Protein AF-A0AAF0YHQ2-F1 (afdb_monomer)

Sequence (280 aa):
MLKELMFYLKDKRQRLKWTQHDLSLESSISQTVISRIENGHDTGSVREFFALLETLDIDREEFIMQLDLISPRKQLDDARKHKDFTKMKEVLEGIPSYIREKNSYLNTYCIYHEALLSYRADDLVRAIHLLQEAKSMLEIYNPIDVILAEIHLMIGIIELQLGREAFQHFKKANHVIKNVLVTRQNFKHIIRVYGNLAAIYCRKGWFHLVKRELDNATALQKQFESTYLKTDIEYSRLLLYMNTKDPLLHDQFTYMKCLLKDYPNEKIKQRLSNIRIRID

pLDDT: mean 79.0, std 15.31, range [24.8, 98.0]

Nearest PDB structures (foldseek):
  6t46-assembly2_G  TM=5.063E-01  e=2.045E-03  Bacillus subtilis subsp. natto
  2awi-assembly1_F  TM=4.751E-01  e=1.576E-03  Enterococcus faecalis
  3nf1-assembly1_A  TM=5.288E-01  e=6.895E-03  Homo sapiens
  8rsu-assembly1_A  TM=4.857E-01  e=4.088E-02  Bacillus phage phi3T
  6r7n-assembly1_D  TM=4.633E-01  e=1.060E+00  Homo sapiens

Organism: NCBI:txid1232430

Foldseek 3Di:
DQLVLLCVLVVLCVVVVHDLVRLCVQLVNDSVVNVCSNRVVDVPDPSSNVSSCVSSVNDPVNSVLVVVQPVLLVQCVVCVVVVVLVSNVVSLVPDDPVSLVVDLLVVLVSLQSVLVNCVVVVVLVSSLVSLVVSLVSCCVVPVQDLVNLVSLLSNLVSCVVVVHDNVVSLVSSVVSLVPHDDDPVCLVSSLVSLLSSLVVCLVVVVLVSNVVSLVVSVVSCVVNVDPPCPLSSLVSLCSSCVRPVPPVSVVSVVVVVVVCVVDVPVVVVVVVVVVVVPDD

Secondary structure (DSSP, 8-state):
-HHHHHHHHHHHHHHTT--HHHHHHHH---HHHHHHHHTTS----HHHHHHHHHHTT--HHHHHHHHHHHHHHHHHHHHHHHT-HHHHHHHHHTS-HHHHHH-HHHHHHHHHHHHHHHHHTT-HHHHHHHHHHHHHHHHHH-TT-HHHHHHHHHHHHHHHHTT---HHHHHHHHHHHHHSPP-TTTHHHHHHHHHHHHHHHHHTT-HHHHHHHHHHHHHHHHHTT-GGGHHHHHHHHHHHHHHH--GGGHHHHHHHHHHHHH---HHHHHHHHTTTTS--

Mean predicted aligned error: 12.84 Å

Structure (mmCIF, N/CA/C/O backbone):
data_AF-A0AAF0YHQ2-F1
#
_entry.id   AF-A0AAF0YHQ2-F1
#
loop_
_atom_site.group_PDB
_atom_site.id
_atom_site.type_symbol
_atom_site.label_atom_id
_atom_site.label_alt_id
_atom_site.label_comp_id
_atom_site.label_asym_id
_atom_site.label_entity_id
_atom_site.label_seq_id
_atom_site.pdbx_PDB_ins_code
_atom_site.Cartn_x
_atom_site.Cartn_y
_atom_site.Cartn_z
_atom_site.occupancy
_atom_site.B_iso_or_equiv
_atom_site.auth_seq_id
_atom_site.auth_comp_id
_atom_site.auth_asym_id
_atom_site.auth_atom_id
_atom_site.pdbx_PDB_model_num
ATOM 1 N N . MET A 1 1 ? -14.365 -7.655 12.384 1.00 52.47 1 MET A N 1
ATOM 2 C CA . MET A 1 1 ? -15.163 -6.552 12.948 1.00 52.47 1 MET A CA 1
ATOM 3 C C . MET A 1 1 ? -14.782 -6.322 14.406 1.00 52.47 1 MET A C 1
ATOM 5 O O . MET A 1 1 ? -13.874 -5.543 14.633 1.00 52.47 1 MET A O 1
ATOM 9 N N . LEU A 1 2 ? -15.305 -7.090 15.368 1.00 59.28 2 LEU A N 1
ATOM 10 C CA . LEU A 1 2 ? -14.996 -6.927 16.801 1.00 59.28 2 LEU A CA 1
ATOM 11 C C . LEU A 1 2 ? -13.499 -6.958 17.159 1.00 59.28 2 LEU A C 1
ATOM 13 O O . LEU A 1 2 ? -13.008 -6.040 17.799 1.00 59.28 2 LEU A O 1
ATOM 17 N N . LYS A 1 3 ? -12.734 -7.942 16.665 1.00 65.75 3 LYS A N 1
ATOM 18 C CA . LYS A 1 3 ? -11.277 -8.002 16.911 1.00 65.75 3 LYS A CA 1
ATOM 19 C C . LYS A 1 3 ? -10.498 -6.810 16.349 1.00 65.75 3 LYS A C 1
ATOM 21 O O . LYS A 1 3 ? -9.483 -6.440 16.915 1.00 65.75 3 LYS A O 1
ATOM 26 N N . GLU A 1 4 ? -10.940 -6.223 15.241 1.00 61.91 4 GLU A N 1
ATOM 27 C CA . GLU A 1 4 ? -10.237 -5.099 14.606 1.00 61.91 4 GLU A CA 1
ATOM 28 C C . GLU A 1 4 ? -10.475 -3.784 15.363 1.00 61.91 4 GLU A C 1
ATOM 30 O O . GLU A 1 4 ? -9.560 -2.974 15.470 1.00 61.91 4 GLU A O 1
ATOM 35 N N . LEU A 1 5 ? -11.633 -3.637 16.012 1.00 66.75 5 LEU A N 1
ATOM 36 C CA . LEU A 1 5 ? -11.928 -2.519 16.922 1.00 66.75 5 LEU A CA 1
ATOM 37 C C . LEU A 1 5 ? -11.096 -2.571 18.197 1.00 66.75 5 LEU A C 1
ATOM 39 O O . LEU A 1 5 ? -10.605 -1.553 18.674 1.00 66.75 5 LEU A O 1
ATOM 43 N N . MET A 1 6 ? -10.876 -3.777 18.711 1.00 78.69 6 MET A N 1
ATOM 44 C CA . MET A 1 6 ? -9.991 -3.995 19.851 1.00 78.69 6 MET A CA 1
ATOM 45 C C . MET A 1 6 ? -8.543 -3.599 19.545 1.00 78.69 6 MET A C 1
ATOM 47 O O . MET A 1 6 ? -7.843 -3.058 20.401 1.00 78.69 6 MET A O 1
ATOM 51 N N . PHE A 1 7 ? -8.106 -3.795 18.297 1.00 73.75 7 PHE A N 1
ATOM 52 C CA . PHE A 1 7 ? -6.813 -3.295 17.839 1.00 73.75 7 PHE A CA 1
ATOM 53 C C . PHE A 1 7 ? -6.785 -1.773 17.681 1.00 73.75 7 PHE A C 1
ATOM 55 O O . PHE A 1 7 ? -5.733 -1.190 17.922 1.00 73.75 7 PHE A O 1
ATOM 62 N N . TYR A 1 8 ? -7.900 -1.130 17.321 1.00 76.50 8 TYR A N 1
ATOM 63 C CA . TYR A 1 8 ? -7.979 0.332 17.242 1.00 76.50 8 TYR A CA 1
ATOM 64 C C . TYR A 1 8 ? -7.766 0.994 18.609 1.00 76.50 8 TYR A C 1
ATOM 66 O O . TYR A 1 8 ? -6.937 1.894 18.729 1.00 76.50 8 TYR A O 1
ATOM 74 N N . LEU A 1 9 ? -8.428 0.480 19.653 1.00 84.62 9 LEU A N 1
ATOM 75 C CA . LEU A 1 9 ? -8.210 0.908 21.043 1.00 84.62 9 LEU A CA 1
ATOM 76 C C . LEU A 1 9 ? -6.730 0.794 21.437 1.00 84.62 9 LEU A C 1
ATOM 78 O O . LEU A 1 9 ? -6.130 1.743 21.944 1.00 84.62 9 LEU A O 1
ATOM 82 N N . LYS A 1 10 ? -6.124 -0.358 21.124 1.00 88.62 10 LYS A N 1
ATOM 83 C CA . LYS A 1 10 ? -4.707 -0.621 21.384 1.00 88.62 10 LYS A CA 1
ATOM 84 C C . LYS A 1 10 ? -3.789 0.350 20.641 1.00 88.62 10 LYS A C 1
ATOM 86 O O . LYS A 1 10 ? -2.837 0.853 21.234 1.00 88.62 10 LYS A O 1
ATOM 91 N N . ASP A 1 11 ? -4.059 0.608 19.363 1.00 80.75 11 ASP A N 1
ATOM 92 C CA . ASP A 1 11 ? -3.268 1.514 18.525 1.00 80.75 11 ASP A CA 1
ATOM 93 C C . ASP A 1 11 ? -3.362 2.960 19.030 1.00 80.75 11 ASP A C 1
ATOM 95 O O . ASP A 1 11 ? -2.330 3.603 19.226 1.00 80.75 11 ASP A O 1
ATOM 99 N N . LYS A 1 12 ? -4.568 3.455 19.346 1.00 84.38 12 LYS A N 1
ATOM 100 C CA . LYS A 1 12 ? -4.764 4.797 19.923 1.00 84.38 12 LYS A CA 1
ATOM 101 C C . LYS A 1 12 ? -4.011 4.943 21.249 1.00 84.38 12 LYS A C 1
ATOM 103 O O . LYS A 1 12 ? -3.227 5.883 21.391 1.00 84.38 12 LYS A O 1
ATOM 108 N N . ARG A 1 13 ? -4.136 3.978 22.171 1.00 92.69 13 ARG A N 1
ATOM 109 C CA . ARG A 1 13 ? -3.364 3.969 23.429 1.00 92.69 13 ARG A CA 1
ATOM 110 C C . ARG A 1 13 ? -1.856 4.025 23.168 1.00 92.69 13 ARG A C 1
ATOM 112 O O . ARG A 1 13 ? -1.136 4.787 23.812 1.00 92.69 13 ARG A O 1
ATOM 119 N N . GLN A 1 14 ? -1.363 3.225 22.223 1.00 89.00 14 GLN A N 1
ATOM 120 C CA . GLN A 1 14 ? 0.061 3.191 21.878 1.00 89.00 14 GLN A CA 1
ATOM 121 C C . GLN A 1 14 ? 0.549 4.507 21.257 1.00 89.00 14 GLN A C 1
ATOM 123 O O . GLN A 1 14 ? 1.664 4.931 21.563 1.00 89.00 14 GLN A O 1
ATOM 128 N N . ARG A 1 15 ? -0.272 5.193 20.450 1.00 81.31 15 ARG A N 1
ATOM 129 C CA . ARG A 1 15 ? 0.040 6.530 19.907 1.00 81.31 15 ARG A CA 1
ATOM 130 C C . ARG A 1 15 ? 0.130 7.595 20.997 1.00 81.31 15 ARG A C 1
ATOM 132 O O . ARG A 1 15 ? 1.011 8.448 20.929 1.00 81.31 15 ARG A O 1
ATOM 139 N N . LEU A 1 16 ? -0.715 7.495 22.023 1.00 84.81 16 LEU A N 1
ATOM 140 C CA . LEU A 1 16 ? -0.636 8.320 23.235 1.00 84.81 16 LEU A CA 1
ATOM 141 C C . LEU A 1 16 ? 0.558 7.949 24.136 1.00 84.81 16 LEU A C 1
ATOM 143 O O . LEU A 1 16 ? 0.818 8.629 25.122 1.00 84.81 16 LEU A O 1
ATOM 147 N N . LYS A 1 17 ? 1.317 6.897 23.786 1.00 89.31 17 LYS A N 1
ATOM 148 C CA . LYS A 1 17 ? 2.444 6.341 24.556 1.00 89.31 17 LYS A CA 1
ATOM 149 C C . LYS A 1 17 ? 2.054 5.851 25.951 1.00 89.31 17 LYS A C 1
ATOM 151 O O . LYS A 1 17 ? 2.903 5.761 26.832 1.00 89.31 17 LYS A O 1
ATOM 156 N N . TRP A 1 18 ? 0.789 5.499 26.142 1.00 92.88 18 TRP A N 1
ATOM 157 C CA . TRP A 1 18 ? 0.289 4.977 27.407 1.00 92.88 18 TRP A CA 1
ATOM 158 C C . TRP A 1 18 ? 0.504 3.473 27.497 1.00 92.88 18 TRP A C 1
ATOM 160 O O . TRP A 1 18 ? 0.340 2.736 26.518 1.00 92.88 18 TRP A O 1
ATOM 170 N N . THR A 1 19 ? 0.834 2.982 28.683 1.00 93.81 19 THR A N 1
ATOM 171 C CA . THR A 1 19 ? 0.781 1.558 29.011 1.00 93.81 19 THR A CA 1
ATOM 172 C C . THR A 1 19 ? -0.653 1.137 29.350 1.00 93.81 19 THR A C 1
ATOM 174 O O . THR A 1 19 ? -1.539 1.965 29.553 1.00 93.81 19 THR A O 1
ATOM 177 N N . GLN A 1 20 ? -0.912 -0.173 29.427 1.00 94.88 20 GLN A N 1
ATOM 178 C CA . GLN A 1 20 ? -2.201 -0.661 29.941 1.00 94.88 20 GLN A CA 1
ATOM 179 C C . GLN A 1 20 ? -2.411 -0.254 31.409 1.00 94.88 20 GLN A C 1
ATOM 181 O O . GLN A 1 20 ? -3.551 -0.143 31.841 1.00 94.88 20 GLN A O 1
ATOM 186 N N . HIS A 1 21 ? -1.325 -0.022 32.163 1.00 94.69 21 HIS A N 1
ATOM 187 C CA . HIS A 1 21 ? -1.384 0.520 33.522 1.00 94.69 21 HIS A CA 1
ATOM 188 C C . HIS A 1 21 ? -1.960 1.926 33.531 1.00 94.69 21 HIS A C 1
ATOM 190 O O . HIS A 1 21 ? -2.920 2.185 34.245 1.00 94.69 21 HIS A O 1
ATOM 196 N N . ASP A 1 22 ? -1.418 2.792 32.684 1.00 94.56 22 ASP A N 1
ATOM 197 C CA . ASP A 1 22 ? -1.830 4.192 32.623 1.00 94.56 22 ASP A CA 1
ATOM 198 C C . ASP A 1 22 ? -3.305 4.279 32.227 1.00 94.56 22 ASP A C 1
ATOM 200 O O . ASP A 1 22 ? -4.103 4.890 32.929 1.00 94.56 22 ASP A O 1
ATOM 204 N N . LEU A 1 23 ? -3.714 3.519 31.203 1.00 94.75 23 LEU A N 1
ATOM 205 C CA . LEU A 1 23 ? -5.123 3.447 30.815 1.00 94.75 23 LEU A CA 1
ATOM 206 C C . LEU A 1 23 ? -6.018 2.874 31.928 1.00 94.75 23 LEU A C 1
ATOM 208 O O . LEU A 1 23 ? -7.163 3.297 32.063 1.00 94.75 23 LEU A O 1
ATOM 212 N N . SER A 1 24 ? -5.521 1.929 32.736 1.00 95.31 24 SER A N 1
ATOM 213 C CA . SER A 1 24 ? -6.294 1.369 33.854 1.00 95.31 24 SER A CA 1
ATOM 214 C C . SER A 1 24 ? -6.544 2.373 34.974 1.00 95.31 24 SER A C 1
ATOM 216 O O . SER A 1 24 ? -7.629 2.373 35.554 1.00 95.31 24 SER A O 1
ATOM 218 N N . LEU A 1 25 ? -5.565 3.240 35.247 1.00 92.88 25 LEU A N 1
ATOM 219 C CA . LEU A 1 25 ? -5.688 4.296 36.247 1.00 92.88 25 LEU A CA 1
ATOM 220 C C . LEU A 1 25 ? -6.702 5.350 35.797 1.00 92.88 25 LEU A C 1
ATOM 222 O O . LEU A 1 25 ? -7.572 5.726 36.575 1.00 92.88 25 LEU A O 1
ATOM 226 N N . GLU A 1 26 ? -6.634 5.757 34.529 1.00 92.31 26 GLU A N 1
ATOM 227 C CA . GLU A 1 26 ? -7.484 6.820 33.980 1.00 92.31 26 GLU A CA 1
ATOM 228 C C . GLU A 1 26 ? -8.930 6.366 33.709 1.00 92.31 26 GLU A C 1
ATOM 230 O O . GLU A 1 26 ? -9.874 7.130 33.892 1.00 92.31 26 GLU A O 1
ATOM 235 N N . SER A 1 27 ? -9.141 5.108 33.302 1.00 91.00 27 SER A N 1
ATOM 236 C CA . SER A 1 27 ? -10.484 4.583 32.980 1.00 91.00 27 SER A CA 1
ATOM 237 C C . SER A 1 27 ? -11.184 3.890 34.149 1.00 91.00 27 SER A C 1
ATOM 239 O O . SER A 1 27 ? -12.361 3.543 34.047 1.00 91.00 27 SER A O 1
ATOM 241 N N . SER A 1 28 ? -10.475 3.648 35.259 1.00 89.56 28 SER A N 1
ATOM 242 C CA . SER A 1 28 ? -10.936 2.793 36.365 1.00 89.56 28 SER A CA 1
ATOM 243 C C . SER A 1 28 ? -11.288 1.353 35.945 1.00 89.56 28 SER A C 1
ATOM 245 O O . SER A 1 28 ? -12.055 0.666 36.624 1.00 89.56 28 SER A O 1
ATOM 247 N N . ILE A 1 29 ? -10.723 0.867 34.835 1.00 92.81 29 ILE A N 1
ATOM 248 C CA . ILE A 1 29 ? -10.900 -0.503 34.335 1.00 92.81 29 ILE A CA 1
ATOM 249 C C . ILE A 1 29 ? -9.627 -1.288 34.602 1.00 92.81 29 ILE A C 1
ATOM 251 O O . ILE A 1 29 ? -8.532 -0.837 34.288 1.00 92.81 29 ILE A O 1
ATOM 255 N N . SER A 1 30 ? -9.748 -2.502 35.141 1.00 93.31 30 SER A N 1
ATOM 256 C CA . SER A 1 30 ? -8.562 -3.304 35.462 1.00 93.31 30 SER A CA 1
ATOM 257 C C . SER A 1 30 ? -7.682 -3.566 34.230 1.00 93.31 30 SER A C 1
ATOM 259 O O . SER A 1 30 ? -8.178 -3.876 33.141 1.00 93.31 30 SER A O 1
ATOM 261 N N . GLN A 1 31 ? -6.359 -3.547 34.419 1.00 94.19 31 GLN A N 1
ATOM 262 C CA . GLN A 1 31 ? -5.393 -3.915 33.375 1.00 94.19 31 GLN A CA 1
ATOM 263 C C . GLN A 1 31 ? -5.717 -5.254 32.703 1.00 94.19 31 GLN A C 1
ATOM 265 O O . GLN A 1 31 ? -5.547 -5.411 31.496 1.00 94.19 31 GLN A O 1
ATOM 270 N N . THR A 1 32 ? -6.177 -6.240 33.475 1.00 92.56 32 THR A N 1
ATOM 271 C CA . THR A 1 32 ? -6.502 -7.573 32.960 1.00 92.56 32 THR A CA 1
ATOM 272 C C . THR A 1 32 ? -7.702 -7.543 32.017 1.00 92.56 32 THR A C 1
ATOM 274 O O . THR A 1 32 ? -7.744 -8.320 31.062 1.00 92.56 32 THR A O 1
ATOM 277 N N . VAL A 1 33 ? -8.684 -6.675 32.274 1.00 91.38 33 VAL A N 1
ATOM 278 C CA . VAL A 1 33 ? -9.827 -6.462 31.375 1.00 91.38 33 VAL A CA 1
ATOM 279 C C . VAL A 1 33 ? -9.369 -5.722 30.123 1.00 91.38 33 VAL A C 1
ATOM 281 O O . VAL A 1 33 ? -9.600 -6.226 29.028 1.00 91.38 33 VAL A O 1
ATOM 284 N N . ILE A 1 34 ? -8.609 -4.631 30.263 1.00 93.19 34 ILE A N 1
ATOM 285 C CA . ILE A 1 34 ? -8.023 -3.897 29.125 1.00 93.19 34 ILE A CA 1
ATOM 286 C C . ILE A 1 34 ? -7.214 -4.837 28.226 1.00 93.19 34 ILE A C 1
ATOM 288 O O . ILE A 1 34 ? -7.376 -4.835 27.010 1.00 93.19 34 ILE A O 1
ATOM 292 N N . SER A 1 35 ? -6.377 -5.695 28.809 1.00 91.81 35 SER A N 1
ATOM 293 C CA . SER A 1 35 ? -5.579 -6.660 28.054 1.00 91.81 35 SER A CA 1
ATOM 294 C C . SER A 1 35 ? -6.441 -7.681 27.306 1.00 91.81 35 SER A C 1
ATOM 296 O O . SER A 1 35 ? -6.156 -8.000 26.150 1.00 91.81 35 SER A O 1
ATOM 298 N N . ARG A 1 36 ? -7.517 -8.186 27.921 1.00 88.75 36 ARG A N 1
ATOM 299 C CA . ARG A 1 36 ? -8.454 -9.105 27.253 1.00 88.75 36 ARG A CA 1
ATOM 300 C C . ARG A 1 36 ? -9.194 -8.428 26.100 1.00 88.75 36 ARG A C 1
ATOM 302 O O . ARG A 1 36 ? -9.289 -9.035 25.031 1.00 88.75 36 ARG A O 1
ATOM 309 N N . ILE A 1 37 ? -9.629 -7.187 26.314 1.00 88.31 37 ILE A N 1
ATOM 310 C CA . ILE A 1 37 ? -10.259 -6.312 25.322 1.00 88.31 37 ILE A CA 1
ATOM 311 C C . ILE A 1 37 ? -9.305 -6.111 24.147 1.00 88.31 37 ILE A C 1
ATOM 313 O O . ILE A 1 37 ? -9.562 -6.634 23.071 1.00 88.31 37 ILE A O 1
ATOM 317 N N . GLU A 1 38 ? -8.135 -5.506 24.354 1.00 87.50 38 GLU A N 1
ATOM 318 C CA . GLU A 1 38 ? -7.171 -5.177 23.289 1.00 87.50 38 GLU A CA 1
ATOM 319 C C . GLU A 1 38 ? -6.660 -6.376 22.477 1.00 87.50 38 GLU A C 1
ATOM 321 O O . GLU A 1 38 ? -6.240 -6.224 21.328 1.00 87.50 38 GLU A O 1
ATOM 326 N N . ASN A 1 39 ? -6.647 -7.569 23.071 1.00 83.06 39 ASN A N 1
ATOM 327 C CA . ASN A 1 39 ? -6.228 -8.795 22.390 1.00 83.06 39 ASN A CA 1
ATOM 328 C C . ASN A 1 39 ? -7.409 -9.566 21.765 1.00 83.06 39 ASN A C 1
ATOM 330 O O . ASN A 1 39 ? -7.204 -10.605 21.133 1.00 83.06 39 ASN A O 1
ATOM 334 N N . GLY A 1 40 ? -8.636 -9.051 21.888 1.00 76.56 40 GLY A N 1
ATOM 335 C CA . GLY A 1 40 ? -9.834 -9.613 21.271 1.00 76.56 40 GLY A CA 1
ATOM 336 C C . GLY A 1 40 ? -10.263 -10.954 21.866 1.00 76.56 40 GLY A C 1
ATOM 337 O O . GLY A 1 40 ? -10.796 -11.795 21.133 1.00 76.56 40 GLY A O 1
ATOM 338 N N . HIS A 1 41 ? -9.983 -11.164 23.155 1.00 80.56 41 HIS A N 1
ATOM 339 C CA . HIS A 1 41 ? -10.446 -12.324 23.921 1.00 80.56 41 HIS A CA 1
ATOM 340 C C . HIS A 1 41 ? -11.863 -12.126 24.474 1.00 80.56 41 HIS A C 1
ATOM 342 O O . HIS A 1 41 ? -12.590 -13.102 24.618 1.00 80.56 41 HIS A O 1
ATOM 348 N N . ASP A 1 42 ? -12.241 -10.881 24.761 1.00 76.81 42 ASP A N 1
ATOM 349 C CA . ASP A 1 42 ? -13.542 -10.461 25.291 1.00 76.81 42 ASP A CA 1
ATOM 350 C C . ASP A 1 42 ? -13.783 -9.001 24.866 1.00 76.81 42 ASP A C 1
ATOM 352 O O . ASP A 1 42 ? -12.831 -8.291 24.551 1.00 76.81 42 ASP A O 1
ATOM 356 N N . THR A 1 43 ? -15.031 -8.548 24.821 1.00 67.38 43 THR A N 1
ATOM 357 C CA . THR A 1 43 ? -15.393 -7.140 24.614 1.00 67.38 43 THR A CA 1
ATOM 358 C C . THR A 1 43 ? -15.442 -6.340 25.903 1.00 67.38 43 THR A C 1
ATOM 360 O O . THR A 1 43 ? -15.488 -5.112 25.846 1.00 67.38 43 THR A O 1
ATOM 363 N N . GLY A 1 44 ? -15.455 -7.028 27.048 1.00 77.50 44 GLY A N 1
ATOM 364 C CA . GLY A 1 44 ? -15.904 -6.435 28.297 1.00 77.50 44 GLY A CA 1
ATOM 365 C C . GLY A 1 44 ? -17.389 -6.081 28.225 1.00 77.50 44 GLY A C 1
ATOM 366 O O . GLY A 1 44 ? -18.089 -6.367 27.244 1.00 77.50 44 GLY A O 1
ATOM 367 N N . SER A 1 45 ? -17.882 -5.446 29.279 1.00 83.50 45 SER A N 1
ATOM 368 C CA . SER A 1 45 ? -19.210 -4.847 29.278 1.00 83.50 45 SER A CA 1
ATOM 369 C C . SER A 1 45 ? -19.255 -3.607 28.382 1.00 83.50 45 SER A C 1
ATOM 371 O O . SER A 1 45 ? -18.265 -2.902 28.194 1.00 83.50 45 SER A O 1
ATOM 373 N N . VAL A 1 46 ? -20.450 -3.282 27.882 1.00 77.44 46 VAL A N 1
ATOM 374 C CA . VAL A 1 46 ? -20.700 -2.064 27.091 1.00 77.44 46 VAL A CA 1
ATOM 375 C C . VAL A 1 46 ? -20.221 -0.807 27.829 1.00 77.44 46 VAL A C 1
ATOM 377 O O . VAL A 1 46 ? -19.663 0.099 27.219 1.00 77.44 46 VAL A O 1
ATOM 380 N N . ARG A 1 47 ? -20.388 -0.771 29.156 1.00 83.44 47 ARG A N 1
ATOM 381 C CA . ARG A 1 47 ? -19.949 0.343 30.001 1.00 83.44 47 ARG A CA 1
ATOM 382 C C . ARG A 1 47 ? -18.426 0.471 30.043 1.00 83.44 47 ARG A C 1
ATOM 384 O O . ARG A 1 47 ? -17.924 1.576 29.880 1.00 83.44 47 ARG A O 1
ATOM 391 N N . GLU A 1 48 ? -17.708 -0.631 30.252 1.00 87.19 48 GLU A N 1
ATOM 392 C CA . GLU A 1 48 ? -16.237 -0.632 30.232 1.00 87.19 48 GLU A CA 1
ATOM 393 C C . GLU A 1 48 ? -15.723 -0.206 28.860 1.00 87.19 48 GLU A C 1
ATOM 395 O O . GLU A 1 48 ? -14.809 0.603 28.749 1.00 87.19 48 GLU A O 1
ATOM 400 N N . PHE A 1 49 ? -16.366 -0.691 27.805 1.00 83.06 49 PHE A N 1
ATOM 401 C CA . PHE A 1 49 ? -15.992 -0.349 26.448 1.00 83.06 49 PHE A CA 1
ATOM 402 C C . PHE A 1 49 ? -16.141 1.156 26.152 1.00 83.06 49 PHE A C 1
ATOM 404 O O . PHE A 1 49 ? -15.206 1.770 25.641 1.00 83.06 49 PHE A O 1
ATOM 411 N N . PHE A 1 50 ? -17.267 1.780 26.523 1.00 82.19 50 PHE A N 1
ATOM 412 C CA . PHE A 1 50 ? -17.452 3.228 26.349 1.00 82.19 50 PHE A CA 1
ATOM 413 C C . PHE A 1 50 ? -16.543 4.068 27.245 1.00 82.19 50 PHE A C 1
ATOM 415 O O . PHE A 1 50 ? -16.051 5.095 26.788 1.00 82.19 50 PHE A O 1
ATOM 422 N N . ALA A 1 51 ? -16.270 3.622 28.472 1.00 87.44 51 ALA A N 1
ATOM 423 C CA . ALA A 1 51 ? -15.311 4.297 29.340 1.00 87.44 51 ALA A CA 1
ATOM 424 C C . ALA A 1 51 ? -13.900 4.293 28.725 1.00 87.44 51 ALA A C 1
ATOM 426 O O . ALA A 1 51 ? -13.234 5.319 28.744 1.00 87.44 51 ALA A O 1
ATOM 427 N N . LEU A 1 52 ? -13.465 3.197 28.086 1.00 89.56 52 LEU A N 1
ATOM 428 C CA . LEU A 1 52 ? -12.183 3.182 27.365 1.00 89.56 52 LEU A CA 1
ATOM 429 C C . LEU A 1 52 ? -12.157 4.142 26.173 1.00 89.56 52 LEU A C 1
ATOM 431 O O . LEU A 1 52 ? -11.121 4.756 25.930 1.00 89.56 52 LEU A O 1
ATOM 435 N N . LEU A 1 53 ? -13.260 4.264 25.426 1.00 87.12 53 LEU A N 1
ATOM 436 C CA . LEU A 1 53 ? -13.348 5.216 24.314 1.00 87.12 53 LEU A CA 1
ATOM 437 C C . LEU A 1 53 ? -13.223 6.659 24.805 1.00 87.12 53 LEU A C 1
ATOM 439 O O . LEU A 1 53 ? -12.418 7.409 24.263 1.00 87.12 53 LEU A O 1
ATOM 443 N N . GLU A 1 54 ? -13.961 7.011 25.859 1.00 87.44 54 GLU A N 1
ATOM 444 C CA . GLU A 1 54 ? -13.901 8.340 26.475 1.00 87.44 54 GLU A CA 1
ATOM 445 C C . GLU A 1 54 ? -12.504 8.642 27.022 1.00 87.44 54 GLU A C 1
ATOM 447 O O . GLU A 1 54 ? -11.938 9.688 26.717 1.00 87.44 54 GLU A O 1
ATOM 452 N N . THR A 1 55 ? -11.897 7.711 27.763 1.00 91.12 55 THR A N 1
ATOM 453 C CA . THR A 1 55 ? -10.553 7.898 28.327 1.00 91.12 55 THR A CA 1
ATOM 454 C C . THR A 1 55 ? -9.469 8.037 27.252 1.00 91.12 55 THR A C 1
ATOM 456 O O . THR A 1 55 ? -8.469 8.717 27.469 1.00 91.12 55 THR A O 1
ATOM 459 N N . LEU A 1 56 ? -9.641 7.400 26.091 1.00 89.00 56 LEU A N 1
ATOM 460 C CA . LEU A 1 56 ? -8.703 7.499 24.969 1.00 89.00 56 LEU A CA 1
ATOM 461 C C . LEU A 1 56 ? -8.994 8.674 24.027 1.00 89.00 56 LEU A C 1
ATOM 463 O O . LEU A 1 56 ? -8.327 8.775 22.990 1.00 89.00 56 LEU A O 1
ATOM 467 N N . ASP A 1 57 ? -9.967 9.525 24.366 1.00 83.00 57 ASP A N 1
ATOM 468 C CA . ASP A 1 57 ? -10.445 10.623 23.520 1.00 83.00 57 ASP A CA 1
ATOM 469 C C . ASP A 1 57 ? -10.726 10.128 22.089 1.00 83.00 57 ASP A C 1
ATOM 471 O O . ASP A 1 57 ? -10.195 10.607 21.077 1.00 83.00 57 ASP A O 1
ATOM 475 N N . ILE A 1 58 ? -11.467 9.019 22.028 1.00 81.88 58 ILE A N 1
ATOM 476 C CA . ILE A 1 58 ? -12.020 8.471 20.797 1.00 81.88 58 ILE A CA 1
ATOM 477 C C . ILE A 1 58 ? -13.476 8.894 20.774 1.00 81.88 58 ILE A C 1
ATOM 479 O O . ILE A 1 58 ? -14.286 8.426 21.580 1.00 81.88 58 ILE A O 1
ATOM 483 N N . ASP A 1 59 ? -13.803 9.761 19.825 1.00 76.38 59 ASP A N 1
ATOM 484 C CA . ASP A 1 59 ? -15.177 10.187 19.653 1.00 76.38 59 ASP A CA 1
ATOM 485 C C . ASP A 1 59 ? -16.073 8.983 19.298 1.00 76.38 59 ASP A C 1
ATOM 487 O O . ASP A 1 59 ? -15.667 8.032 18.622 1.00 76.38 59 ASP A O 1
ATOM 491 N N . ARG A 1 60 ? -17.310 8.985 19.798 1.00 67.75 60 ARG A N 1
ATOM 492 C CA . ARG A 1 60 ? -18.230 7.858 19.589 1.00 67.75 60 ARG A CA 1
ATOM 493 C C . ARG A 1 60 ? -18.652 7.751 18.125 1.00 67.75 60 ARG A C 1
ATOM 495 O O . ARG A 1 60 ? -18.840 6.634 17.640 1.00 67.75 60 ARG A O 1
ATOM 502 N N . GLU A 1 61 ? -18.780 8.873 17.419 1.00 62.88 61 GLU A N 1
ATOM 503 C CA . GLU A 1 61 ? -19.051 8.866 15.981 1.00 62.88 61 GLU A CA 1
ATOM 504 C C . GLU A 1 61 ? -17.801 8.431 15.212 1.00 62.88 61 GLU A C 1
ATOM 506 O O . GLU A 1 61 ? -17.912 7.564 14.349 1.00 62.88 61 GLU A O 1
ATOM 511 N N . GLU A 1 62 ? -16.607 8.897 15.596 1.00 60.62 62 GLU A N 1
ATOM 512 C CA . GLU A 1 62 ? -15.322 8.388 15.083 1.00 60.62 62 GLU A CA 1
ATOM 513 C C . GLU A 1 62 ? -15.219 6.859 15.249 1.00 60.62 62 GLU A C 1
ATOM 515 O O . GLU A 1 62 ? -14.836 6.147 14.317 1.00 60.62 62 GLU A O 1
ATOM 520 N N . PHE A 1 63 ? -15.624 6.329 16.402 1.00 66.31 63 PHE A N 1
ATOM 521 C CA . PHE A 1 63 ? -15.640 4.900 16.702 1.00 66.31 63 PHE A CA 1
ATOM 522 C C . PHE A 1 63 ? -16.634 4.110 15.832 1.00 66.31 63 PHE A C 1
ATOM 524 O O . PHE A 1 63 ? -16.270 3.082 15.249 1.00 66.31 63 PHE A O 1
ATOM 531 N N . ILE A 1 64 ? -17.879 4.582 15.714 1.00 61.78 64 ILE A N 1
ATOM 532 C CA . ILE A 1 64 ? -18.901 3.968 14.846 1.00 61.78 64 ILE A CA 1
ATOM 533 C C . ILE A 1 64 ? -18.474 4.049 13.377 1.00 61.78 64 ILE A C 1
ATOM 535 O O . ILE A 1 64 ? -18.662 3.107 12.609 1.00 61.78 64 ILE A O 1
ATOM 539 N N . MET A 1 65 ? -17.800 5.126 12.991 1.00 56.28 65 MET A N 1
ATOM 540 C CA . MET A 1 65 ? -17.222 5.237 11.666 1.00 56.28 65 MET A CA 1
ATOM 541 C C . MET A 1 65 ? -16.132 4.180 11.458 1.00 56.28 65 MET A C 1
ATOM 543 O O . MET A 1 65 ? -16.177 3.500 10.444 1.00 56.28 65 MET A O 1
ATOM 547 N N . GLN A 1 66 ? -15.212 3.937 12.403 1.00 59.28 66 GLN A N 1
ATOM 548 C CA . GLN A 1 66 ? -14.227 2.835 12.298 1.00 59.28 66 GLN A CA 1
ATOM 549 C C . GLN A 1 66 ? -14.877 1.446 12.140 1.00 59.28 66 GLN A C 1
ATOM 551 O O . GLN A 1 66 ? -14.342 0.584 11.437 1.00 59.28 66 GLN A O 1
ATOM 556 N N . LEU A 1 67 ? -16.045 1.233 12.747 1.00 59.69 67 LEU A N 1
ATOM 557 C CA . LEU A 1 67 ? -16.882 0.042 12.557 1.00 59.69 67 LEU A CA 1
ATOM 558 C C . LEU A 1 67 ? -17.336 -0.115 11.093 1.00 59.69 67 LEU A C 1
ATOM 560 O O . LEU A 1 67 ? -17.172 -1.198 10.518 1.00 59.69 67 LEU A O 1
ATOM 564 N N . ASP A 1 68 ? -17.811 0.973 10.484 1.00 54.81 68 ASP A N 1
ATOM 565 C CA . ASP A 1 68 ? -18.211 1.032 9.070 1.00 54.81 68 ASP A CA 1
ATOM 566 C C . ASP A 1 68 ? -17.011 0.947 8.102 1.00 54.81 68 ASP A C 1
ATOM 568 O O . ASP A 1 68 ? -17.159 0.510 6.959 1.00 54.81 68 ASP A O 1
ATOM 572 N N . LEU A 1 69 ? -15.796 1.293 8.555 1.00 54.91 69 LEU A N 1
ATOM 573 C CA . LEU A 1 69 ? -14.559 1.290 7.753 1.00 54.91 69 LEU A CA 1
ATOM 574 C C . LEU A 1 69 ? -13.952 -0.085 7.502 1.00 54.91 69 LEU A C 1
ATOM 576 O O . LEU A 1 69 ? -13.277 -0.299 6.488 1.00 54.91 69 LEU A O 1
ATOM 580 N N . ILE A 1 70 ? -14.138 -1.005 8.443 1.00 61.94 70 ILE A N 1
ATOM 581 C CA . ILE A 1 70 ? -13.453 -2.300 8.447 1.00 61.94 70 ILE A CA 1
ATOM 582 C C . ILE A 1 70 ? -13.787 -3.109 7.189 1.00 61.94 70 ILE A C 1
ATOM 584 O O . ILE A 1 70 ? -12.905 -3.719 6.578 1.00 61.94 70 ILE A O 1
ATOM 588 N N . SER A 1 71 ? -15.059 -3.105 6.787 1.00 68.12 71 SER A N 1
ATOM 589 C CA . SER A 1 71 ? -15.519 -3.922 5.666 1.00 68.12 71 SER A CA 1
ATOM 590 C C . SER A 1 71 ? -15.037 -3.377 4.313 1.00 68.12 71 SER A C 1
ATOM 592 O O . SER A 1 71 ? -14.371 -4.131 3.597 1.00 68.12 71 SER A O 1
ATOM 594 N N . PRO A 1 72 ? -15.248 -2.091 3.958 1.00 78.19 72 PRO A N 1
ATOM 595 C CA . PRO A 1 72 ? -14.813 -1.571 2.664 1.00 78.19 72 PRO A CA 1
ATOM 596 C C . PRO A 1 72 ? -13.291 -1.568 2.507 1.00 78.19 72 PRO A C 1
ATOM 598 O O . PRO A 1 72 ? -12.785 -1.991 1.470 1.00 78.19 72 PRO A O 1
ATOM 601 N N . ARG A 1 73 ? -12.538 -1.179 3.546 1.00 79.69 73 ARG A N 1
ATOM 602 C CA . ARG A 1 73 ? -11.068 -1.152 3.490 1.00 79.69 73 ARG A CA 1
ATOM 603 C C . ARG A 1 73 ? -10.489 -2.536 3.219 1.00 79.69 73 ARG A C 1
ATOM 605 O O . ARG A 1 73 ? -9.658 -2.693 2.330 1.00 79.69 73 ARG A O 1
ATOM 612 N N . LYS A 1 74 ? -10.951 -3.547 3.958 1.00 79.69 74 LYS A N 1
ATOM 613 C CA . LYS A 1 74 ? -10.488 -4.925 3.783 1.00 79.69 74 LYS A CA 1
ATOM 614 C C . LYS A 1 74 ? -10.837 -5.464 2.399 1.00 79.69 74 LYS A C 1
ATOM 616 O O . LYS A 1 74 ? -9.994 -6.092 1.767 1.00 79.69 74 LYS A O 1
ATOM 621 N N . GLN A 1 75 ? -12.047 -5.186 1.916 1.00 84.25 75 GLN A N 1
ATOM 622 C CA . GLN A 1 75 ? -12.468 -5.590 0.576 1.00 84.25 75 GLN A CA 1
ATOM 623 C C . GLN A 1 75 ? -11.622 -4.923 -0.518 1.00 84.25 75 GLN A C 1
ATOM 625 O O . GLN A 1 75 ? -11.220 -5.596 -1.467 1.00 84.25 75 GLN A O 1
ATOM 630 N N . LEU A 1 76 ? -11.290 -3.638 -0.368 1.00 89.00 76 LEU A N 1
ATOM 631 C CA . LEU A 1 76 ? -10.395 -2.917 -1.276 1.00 89.00 76 LEU A CA 1
ATOM 632 C C . LEU A 1 76 ? -8.960 -3.462 -1.229 1.00 89.00 76 LEU A C 1
ATOM 634 O O . LEU A 1 76 ? -8.369 -3.710 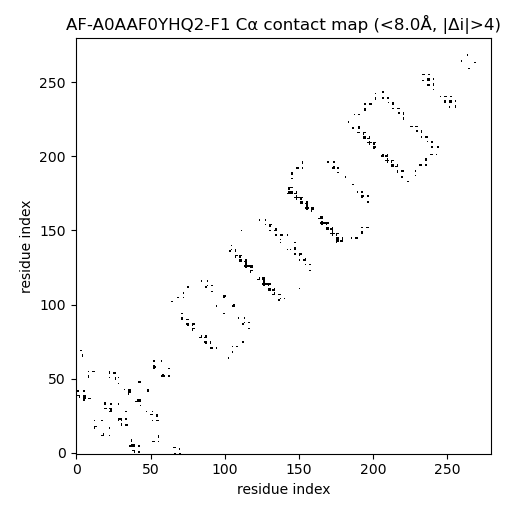-2.281 1.00 89.00 76 LEU A O 1
ATOM 638 N N . ASP A 1 77 ? -8.415 -3.727 -0.038 1.00 83.69 77 ASP A N 1
ATOM 639 C CA . ASP A 1 77 ? -7.092 -4.342 0.122 1.00 83.69 77 ASP A CA 1
ATOM 640 C C . ASP A 1 77 ? -7.034 -5.743 -0.504 1.00 83.69 77 ASP A C 1
ATOM 642 O O . ASP A 1 77 ? -6.063 -6.073 -1.198 1.00 83.69 77 ASP A O 1
ATOM 646 N N . ASP A 1 78 ? -8.072 -6.558 -0.310 1.00 81.56 78 ASP A N 1
ATOM 647 C CA . ASP A 1 78 ? -8.173 -7.889 -0.906 1.00 81.56 78 ASP A CA 1
ATOM 648 C C . ASP A 1 78 ? -8.314 -7.812 -2.432 1.00 81.56 78 ASP A C 1
ATOM 650 O O . ASP A 1 78 ? -7.589 -8.519 -3.144 1.00 81.56 78 ASP A O 1
ATOM 654 N N . ALA A 1 79 ? -9.153 -6.915 -2.955 1.00 86.31 79 ALA A N 1
ATOM 655 C CA . ALA A 1 79 ? -9.281 -6.673 -4.391 1.00 86.31 79 ALA A CA 1
ATOM 656 C C . ALA A 1 79 ? -7.937 -6.236 -4.997 1.00 86.31 79 ALA A C 1
ATOM 658 O O . ALA A 1 79 ? -7.443 -6.829 -5.962 1.00 86.31 79 ALA A O 1
ATOM 659 N N . ARG A 1 80 ? -7.256 -5.274 -4.366 1.00 85.00 80 ARG A N 1
ATOM 660 C CA . ARG A 1 80 ? -5.927 -4.794 -4.774 1.00 85.00 80 ARG A CA 1
ATOM 661 C C . ARG A 1 80 ? -4.871 -5.894 -4.718 1.00 85.00 80 ARG A C 1
ATOM 663 O O . ARG A 1 80 ? -4.042 -6.015 -5.624 1.00 85.00 80 ARG A O 1
ATOM 670 N N . LYS A 1 81 ? -4.877 -6.724 -3.672 1.00 77.44 81 LYS A N 1
ATOM 671 C CA . LYS A 1 81 ? -3.954 -7.859 -3.520 1.00 77.44 81 LYS A CA 1
ATOM 672 C C . LYS A 1 81 ? -4.092 -8.858 -4.669 1.00 77.44 81 LYS A C 1
ATOM 674 O O . LYS A 1 81 ? -3.064 -9.345 -5.151 1.00 77.44 81 LYS A O 1
ATOM 679 N N . HIS A 1 82 ? -5.318 -9.130 -5.107 1.00 79.06 82 HIS A N 1
ATOM 680 C CA . HIS A 1 82 ? -5.612 -10.067 -6.195 1.00 79.06 82 HIS A CA 1
ATOM 681 C C . HIS A 1 82 ? -5.648 -9.411 -7.581 1.00 79.06 82 HIS A C 1
ATOM 683 O O . HIS A 1 82 ? -5.757 -10.127 -8.572 1.00 79.06 82 HIS A O 1
ATOM 689 N N . LYS A 1 83 ? -5.454 -8.086 -7.663 1.00 79.69 83 LYS A N 1
ATOM 690 C CA . LYS A 1 83 ? -5.602 -7.286 -8.891 1.00 79.69 83 LYS A CA 1
ATOM 691 C C . LYS A 1 83 ? -6.998 -7.417 -9.515 1.00 79.69 83 LYS A C 1
ATOM 693 O O . LYS A 1 83 ? -7.141 -7.368 -10.734 1.00 79.69 83 LYS A O 1
ATOM 698 N N . ASP A 1 84 ? -8.007 -7.589 -8.672 1.00 89.00 84 ASP A N 1
ATOM 699 C CA . ASP A 1 84 ? -9.404 -7.664 -9.073 1.00 89.00 84 ASP A CA 1
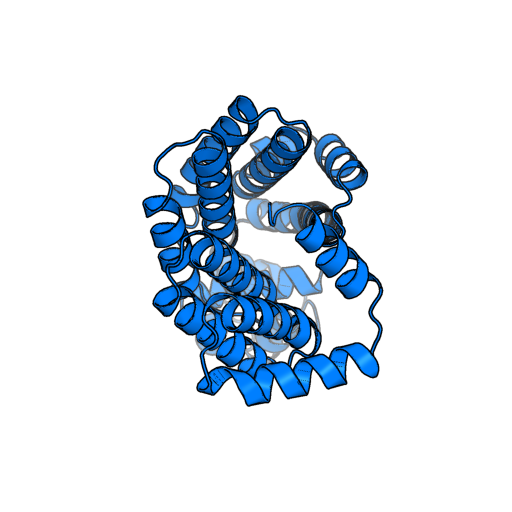ATOM 700 C C . ASP A 1 84 ? -9.989 -6.248 -9.158 1.00 89.00 84 ASP A C 1
ATOM 702 O O . ASP A 1 84 ? -10.550 -5.706 -8.205 1.00 89.00 84 ASP A O 1
ATOM 706 N N . PHE A 1 85 ? -9.765 -5.601 -10.301 1.00 91.12 85 PHE A N 1
ATOM 707 C CA . PHE A 1 85 ? -10.211 -4.226 -10.537 1.00 91.12 85 PHE A CA 1
ATOM 708 C C . PHE A 1 85 ? -11.733 -4.118 -10.680 1.00 91.12 85 PHE A C 1
ATOM 710 O O . PHE A 1 85 ? -12.295 -3.076 -10.349 1.00 91.12 85 PHE A O 1
ATOM 717 N N . THR A 1 86 ? -12.401 -5.189 -11.115 1.00 91.88 86 THR A N 1
ATOM 718 C CA . THR A 1 86 ? -13.866 -5.256 -11.137 1.00 91.88 86 THR A CA 1
ATOM 719 C C . THR A 1 86 ? -14.396 -5.202 -9.714 1.00 91.88 86 THR A C 1
ATOM 721 O O . THR A 1 86 ? -15.199 -4.325 -9.399 1.00 91.88 86 THR A O 1
ATOM 724 N N . LYS A 1 87 ? -13.859 -6.042 -8.819 1.00 92.50 87 LYS A N 1
ATOM 725 C CA . LYS A 1 87 ? -14.275 -6.027 -7.418 1.00 92.50 87 LYS A CA 1
ATOM 726 C C . LYS A 1 87 ? -13.975 -4.700 -6.735 1.00 92.50 87 LYS A C 1
ATOM 728 O O . LYS A 1 87 ? -14.790 -4.202 -5.969 1.00 92.50 87 LYS A O 1
ATOM 733 N N . MET A 1 88 ? -12.817 -4.110 -7.025 1.00 93.94 88 MET A N 1
ATOM 734 C CA . MET A 1 88 ? -12.452 -2.793 -6.503 1.00 93.94 88 MET A CA 1
ATOM 735 C C . MET A 1 88 ? -13.486 -1.730 -6.887 1.00 93.94 88 MET A C 1
ATOM 737 O O . MET A 1 88 ? -13.900 -0.954 -6.030 1.00 93.94 88 MET A O 1
ATOM 741 N N . LYS A 1 89 ? -13.931 -1.726 -8.149 1.00 94.50 89 LYS A N 1
ATOM 742 C CA . LYS A 1 89 ? -14.965 -0.810 -8.634 1.00 94.50 89 LYS A CA 1
ATOM 743 C C . LYS A 1 89 ? -16.307 -1.037 -7.928 1.00 94.50 89 LYS A C 1
ATOM 745 O O . LYS A 1 89 ? -16.862 -0.076 -7.411 1.00 94.50 89 LYS A O 1
ATOM 750 N N . GLU A 1 90 ? -16.768 -2.285 -7.825 1.00 93.31 90 GLU A N 1
ATOM 751 C CA . GLU A 1 90 ? -18.009 -2.627 -7.105 1.00 93.31 90 GLU A CA 1
ATOM 752 C C . GLU A 1 90 ? -17.994 -2.139 -5.653 1.00 93.31 90 GLU A C 1
ATOM 754 O O . GLU A 1 90 ? -18.986 -1.611 -5.156 1.00 93.31 90 GLU A O 1
ATOM 759 N N . VAL A 1 91 ? -16.866 -2.322 -4.958 1.00 92.00 91 VAL A N 1
ATOM 760 C CA . VAL A 1 91 ? -16.731 -1.894 -3.561 1.00 92.00 91 VAL A CA 1
ATOM 761 C C . VAL A 1 91 ? -16.818 -0.376 -3.461 1.00 92.00 91 VAL A C 1
ATOM 763 O O . VAL A 1 91 ? -17.525 0.115 -2.592 1.00 92.00 91 VAL A O 1
ATOM 766 N N . LEU A 1 92 ? -16.141 0.364 -4.345 1.00 93.44 92 LEU A N 1
ATOM 767 C CA . LEU A 1 92 ? -16.189 1.829 -4.353 1.00 93.44 92 LEU A CA 1
ATOM 768 C C . LEU A 1 92 ? -17.600 2.361 -4.635 1.00 93.44 92 LEU A C 1
ATOM 770 O O . LEU A 1 92 ? -18.051 3.269 -3.942 1.00 93.44 92 LEU A O 1
ATOM 774 N N . GLU A 1 93 ? -18.300 1.777 -5.610 1.00 91.50 93 GLU A N 1
ATOM 775 C CA . GLU A 1 93 ? -19.682 2.140 -5.960 1.00 91.50 93 GLU A CA 1
ATOM 776 C C . GLU A 1 93 ? -20.677 1.787 -4.844 1.00 91.50 93 GLU A C 1
ATOM 778 O O . GLU A 1 93 ? -21.684 2.470 -4.667 1.00 91.50 93 GLU A O 1
ATOM 783 N N . GLY A 1 94 ? -20.381 0.746 -4.061 1.00 87.06 94 GLY A N 1
ATOM 784 C CA . GLY A 1 94 ? -21.187 0.319 -2.921 1.00 87.06 94 GLY A CA 1
ATOM 785 C C . GLY A 1 94 ? -21.024 1.168 -1.657 1.00 87.06 94 GLY A C 1
ATOM 786 O O . GLY A 1 94 ? -21.753 0.928 -0.696 1.00 87.06 94 GLY A O 1
ATOM 787 N N . ILE A 1 95 ? -20.092 2.131 -1.621 1.00 86.31 95 ILE A N 1
ATOM 788 C CA . ILE A 1 95 ? -19.903 3.030 -0.473 1.00 86.31 95 ILE A CA 1
ATOM 789 C C . ILE A 1 95 ? -20.728 4.307 -0.701 1.00 86.31 95 ILE A C 1
ATOM 791 O O . ILE A 1 95 ? -20.379 5.107 -1.572 1.00 86.31 95 ILE A O 1
ATOM 795 N N . PRO A 1 96 ? -21.783 4.563 0.096 1.00 83.19 96 PRO A N 1
ATOM 796 C CA . PRO A 1 96 ? -22.571 5.784 -0.024 1.00 83.19 96 PRO A CA 1
ATOM 797 C C . PRO A 1 96 ? -21.729 7.052 0.182 1.00 83.19 96 PRO A C 1
ATOM 799 O O . PRO A 1 96 ? -20.867 7.100 1.066 1.00 83.19 96 PRO A O 1
ATOM 802 N N . SER A 1 97 ? -22.016 8.111 -0.583 1.00 82.44 97 SER A N 1
ATOM 803 C CA . SER A 1 97 ? -21.257 9.373 -0.538 1.00 82.44 97 SER A CA 1
ATOM 804 C C . SER A 1 97 ? -21.221 9.995 0.859 1.00 82.44 97 SER A C 1
ATOM 806 O O . SER A 1 97 ? -20.153 10.382 1.319 1.00 82.44 97 SER A O 1
ATOM 808 N N . TYR A 1 98 ? -22.342 9.976 1.587 1.00 79.31 98 TYR A N 1
ATOM 809 C CA . TYR A 1 98 ? -22.422 10.517 2.947 1.00 79.31 98 TYR A CA 1
ATOM 810 C C . TYR A 1 98 ? -21.479 9.807 3.937 1.00 79.31 98 TYR A C 1
ATOM 812 O O . TYR A 1 98 ? -21.054 10.412 4.919 1.00 79.31 98 TYR A O 1
ATOM 820 N N . ILE A 1 99 ? -21.130 8.532 3.700 1.00 79.00 99 ILE A N 1
ATOM 821 C CA . ILE A 1 99 ? -20.146 7.810 4.525 1.00 79.00 99 ILE A CA 1
ATOM 822 C C . ILE A 1 99 ? -18.734 8.313 4.209 1.00 79.00 99 ILE A C 1
ATOM 824 O O . ILE A 1 99 ? -17.931 8.514 5.122 1.00 79.00 99 ILE A O 1
ATOM 828 N N . ARG A 1 100 ? -18.431 8.564 2.927 1.00 84.00 100 ARG A N 1
ATOM 829 C CA . ARG A 1 100 ? -17.147 9.148 2.504 1.00 84.00 100 ARG A CA 1
ATOM 830 C C . ARG A 1 100 ? -16.988 10.570 3.037 1.00 84.00 100 ARG A C 1
ATOM 832 O O . ARG A 1 100 ? -15.935 10.896 3.567 1.00 84.00 100 ARG A O 1
ATOM 839 N N . GLU A 1 101 ? -18.028 11.391 2.950 1.00 80.81 101 GLU A N 1
ATOM 840 C CA . GLU A 1 101 ? -18.014 12.787 3.411 1.00 80.81 101 GLU A CA 1
ATOM 841 C C . GLU A 1 101 ? -17.770 12.901 4.915 1.00 80.81 101 GLU A C 1
ATOM 843 O O . GLU A 1 101 ? -17.004 13.756 5.355 1.00 80.81 101 GLU A O 1
ATOM 848 N N . LYS A 1 102 ? -18.369 12.005 5.707 1.00 77.19 102 LYS A N 1
ATOM 849 C CA . LYS A 1 102 ? -18.143 11.973 7.154 1.00 77.19 102 LYS A CA 1
ATOM 850 C C . LYS A 1 102 ? -16.748 11.474 7.516 1.00 77.19 102 LYS A C 1
ATOM 852 O O . LYS A 1 102 ? -16.227 11.871 8.550 1.00 77.19 102 LYS A O 1
ATOM 857 N N . ASN A 1 103 ? -16.125 10.628 6.689 1.00 74.31 103 ASN A N 1
ATOM 858 C CA . ASN A 1 103 ? -14.847 9.991 7.000 1.00 74.31 103 ASN A CA 1
ATOM 859 C C . ASN A 1 103 ? -13.724 10.392 6.033 1.00 74.31 103 ASN A C 1
ATOM 861 O O . ASN A 1 103 ? -13.517 9.761 4.994 1.00 74.31 103 ASN A O 1
ATOM 865 N N . SER A 1 104 ? -12.924 11.386 6.424 1.00 79.19 104 SER A N 1
ATOM 866 C CA . SER A 1 104 ? -11.805 11.881 5.610 1.00 79.19 104 SER A CA 1
ATOM 867 C C . SER A 1 104 ? -10.772 10.798 5.269 1.00 79.19 104 SER A C 1
ATOM 869 O O . SER A 1 104 ? -10.258 10.768 4.146 1.00 79.19 104 SER A O 1
ATOM 871 N N . TYR A 1 105 ? -10.496 9.868 6.191 1.00 81.25 105 TYR A N 1
ATOM 872 C CA . TYR A 1 105 ? -9.554 8.770 5.962 1.00 81.25 105 TYR A CA 1
ATOM 873 C C . TYR A 1 105 ? -10.094 7.756 4.948 1.00 81.25 105 TYR A C 1
ATOM 875 O O . TYR A 1 105 ? -9.380 7.391 4.013 1.00 81.25 105 TYR A O 1
ATOM 883 N N . LEU A 1 106 ? -11.361 7.341 5.078 1.00 83.50 106 LEU A N 1
ATOM 884 C CA . LEU A 1 106 ? -12.021 6.491 4.082 1.00 83.50 106 LEU A CA 1
ATOM 885 C C . LEU A 1 106 ? -12.035 7.155 2.729 1.00 83.50 106 LEU A C 1
ATOM 887 O O . LEU A 1 106 ? -11.713 6.511 1.739 1.00 83.50 106 LEU A O 1
ATOM 891 N N . ASN A 1 107 ? -12.413 8.432 2.689 1.00 87.81 107 ASN A N 1
ATOM 892 C CA . ASN A 1 107 ? -12.495 9.148 1.437 1.00 87.81 107 ASN A CA 1
ATOM 893 C C . ASN A 1 107 ? -11.133 9.169 0.752 1.00 87.81 107 ASN A C 1
ATOM 895 O O . ASN A 1 107 ? -11.038 8.810 -0.417 1.00 87.81 107 ASN A O 1
ATOM 899 N N . THR A 1 108 ? -10.071 9.456 1.508 1.00 89.19 108 THR A N 1
ATOM 900 C CA . THR A 1 108 ? -8.699 9.391 0.997 1.00 89.19 108 THR A CA 1
ATOM 901 C C . THR A 1 108 ? -8.354 7.997 0.468 1.00 89.19 108 THR A C 1
ATOM 903 O O . THR A 1 108 ? -7.758 7.850 -0.600 1.00 89.19 108 THR A O 1
ATOM 906 N N . TYR A 1 109 ? -8.753 6.955 1.197 1.00 88.38 109 TYR A N 1
ATOM 907 C CA . TYR A 1 109 ? -8.523 5.571 0.804 1.00 88.38 109 TYR A CA 1
ATOM 908 C C . TYR A 1 109 ? -9.290 5.186 -0.471 1.00 88.38 109 TYR A C 1
ATOM 910 O O . TYR A 1 109 ? -8.743 4.494 -1.333 1.00 88.38 109 TYR A O 1
ATOM 918 N N . CYS A 1 110 ? -10.524 5.665 -0.626 1.00 92.25 110 CYS A N 1
ATOM 919 C CA . CYS A 1 110 ? -11.332 5.490 -1.827 1.00 92.25 110 CYS A CA 1
ATOM 920 C C . CYS A 1 110 ? -10.733 6.245 -3.019 1.00 92.25 110 CYS A C 1
ATOM 922 O O . CYS A 1 110 ? -10.541 5.628 -4.062 1.00 92.25 110 CYS A O 1
ATOM 924 N N . ILE A 1 111 ? -10.342 7.514 -2.848 1.00 95.25 111 ILE A N 1
ATOM 925 C CA . ILE A 1 111 ? -9.676 8.326 -3.884 1.00 95.25 111 ILE A CA 1
ATOM 926 C C . ILE A 1 111 ? -8.398 7.629 -4.369 1.00 95.25 111 ILE A C 1
ATOM 928 O O . ILE A 1 111 ? -8.153 7.518 -5.571 1.00 95.25 111 ILE A O 1
ATOM 932 N N . TYR A 1 112 ? -7.600 7.078 -3.447 1.00 94.88 112 TYR A N 1
ATOM 933 C CA . TYR A 1 112 ? -6.423 6.284 -3.804 1.00 94.88 112 TYR A CA 1
ATOM 934 C C . TYR A 1 112 ? -6.780 5.083 -4.701 1.00 94.88 112 TYR A C 1
ATOM 936 O O . TYR A 1 112 ? -6.113 4.853 -5.711 1.00 94.88 112 TYR A O 1
ATOM 944 N N . HIS A 1 113 ? -7.839 4.333 -4.384 1.00 95.12 113 HIS A N 1
ATOM 945 C CA . HIS A 1 113 ? -8.268 3.185 -5.193 1.00 95.12 113 HIS A CA 1
ATOM 946 C C . HIS A 1 113 ? -8.905 3.602 -6.530 1.00 95.12 113 HIS A C 1
ATOM 948 O O . HIS A 1 113 ? -8.658 2.954 -7.548 1.00 95.12 113 HIS A O 1
ATOM 954 N N . GLU A 1 114 ? -9.636 4.714 -6.576 1.00 96.88 114 GLU A N 1
ATOM 955 C CA . GLU A 1 114 ? -10.125 5.326 -7.820 1.00 96.88 114 GLU A CA 1
ATOM 956 C C . GLU A 1 114 ? -8.964 5.729 -8.738 1.00 96.88 114 GLU A C 1
ATOM 958 O O . GLU A 1 114 ? -9.033 5.559 -9.962 1.00 96.88 114 GLU A O 1
ATOM 963 N N . ALA A 1 115 ? -7.852 6.186 -8.159 1.00 96.81 115 ALA A N 1
ATOM 964 C CA . ALA A 1 115 ? -6.642 6.466 -8.915 1.00 96.81 115 ALA A CA 1
ATOM 965 C C . ALA A 1 115 ? -6.015 5.197 -9.509 1.00 96.81 115 ALA A C 1
ATOM 967 O O . ALA A 1 115 ? -5.555 5.219 -10.651 1.00 96.81 115 ALA A O 1
ATOM 968 N N . LEU A 1 116 ? -6.032 4.074 -8.779 1.00 93.56 116 LEU A N 1
ATOM 969 C CA . LEU A 1 116 ? -5.571 2.781 -9.304 1.00 93.56 116 LEU A CA 1
ATOM 970 C C . LEU A 1 116 ? -6.438 2.294 -10.473 1.00 93.56 116 LEU A C 1
ATOM 972 O O . LEU A 1 116 ? -5.901 1.739 -11.435 1.00 93.56 116 LEU A O 1
ATOM 976 N N . LEU A 1 117 ? -7.755 2.511 -10.410 1.00 95.19 117 LEU A N 1
ATOM 977 C CA . LEU A 1 117 ? -8.671 2.209 -11.514 1.00 95.19 117 LEU A CA 1
ATOM 978 C C . LEU A 1 117 ? -8.400 3.098 -12.732 1.00 95.19 117 LEU A C 1
ATOM 980 O O . LEU A 1 117 ? -8.308 2.582 -13.845 1.00 95.19 117 LEU A O 1
ATOM 984 N N . SER A 1 118 ? -8.200 4.401 -12.519 1.00 96.19 118 SER A N 1
ATOM 985 C CA . SER A 1 118 ? -7.863 5.354 -13.588 1.00 96.19 118 SER A CA 1
ATOM 986 C C . SER A 1 118 ? -6.538 4.982 -14.260 1.00 96.19 118 SER A C 1
ATOM 988 O O . SER A 1 118 ? -6.465 4.870 -15.480 1.00 96.19 118 SER A O 1
ATOM 990 N N . TYR A 1 119 ? -5.519 4.651 -13.461 1.00 92.94 119 TYR A N 1
ATOM 991 C CA . TYR A 1 119 ? -4.233 4.155 -13.951 1.00 92.94 119 TYR A CA 1
ATOM 992 C C . TYR A 1 119 ? -4.388 2.869 -14.773 1.00 92.94 119 TYR A C 1
ATOM 994 O O . TYR A 1 119 ? -3.765 2.709 -15.820 1.00 92.94 119 TYR A O 1
ATOM 1002 N N . ARG A 1 120 ? -5.239 1.934 -14.330 1.00 91.62 120 ARG A N 1
ATOM 1003 C CA . ARG A 1 120 ? -5.502 0.685 -15.060 1.00 91.62 120 ARG A CA 1
ATOM 1004 C C . ARG A 1 120 ? -6.203 0.921 -16.402 1.00 91.62 120 ARG A C 1
ATOM 1006 O O . ARG A 1 120 ? -5.999 0.114 -17.314 1.00 91.62 120 ARG A O 1
ATOM 1013 N N . ALA A 1 121 ? -7.011 1.972 -16.492 1.00 91.88 121 ALA A N 1
ATOM 1014 C CA . ALA A 1 121 ? -7.685 2.421 -17.705 1.00 91.88 121 ALA A CA 1
ATOM 1015 C C . ALA A 1 121 ? -6.792 3.284 -18.621 1.00 91.88 121 ALA A C 1
ATOM 1017 O O . ALA A 1 121 ? -7.285 3.777 -19.627 1.00 91.88 121 ALA A O 1
ATOM 1018 N N . ASP A 1 122 ? -5.504 3.440 -18.286 1.00 91.44 122 ASP A N 1
ATOM 1019 C CA . ASP A 1 122 ? -4.527 4.284 -18.995 1.00 91.44 122 ASP A CA 1
ATOM 1020 C C . ASP A 1 122 ? -4.848 5.793 -18.959 1.00 91.44 122 ASP A C 1
ATOM 1022 O O . ASP A 1 122 ? -4.249 6.598 -19.669 1.00 91.44 122 ASP A O 1
ATOM 1026 N N . ASP A 1 123 ? -5.749 6.213 -18.064 1.00 96.06 123 ASP A N 1
ATOM 1027 C CA . ASP A 1 123 ? -6.028 7.623 -17.788 1.00 96.06 123 ASP A CA 1
ATOM 1028 C C . ASP A 1 123 ? -5.023 8.158 -16.756 1.00 96.06 123 ASP A C 1
ATOM 1030 O O . ASP A 1 123 ? -5.311 8.327 -15.563 1.00 96.06 123 ASP A O 1
ATOM 1034 N N . LEU A 1 124 ? -3.788 8.369 -17.221 1.00 93.12 124 LEU A N 1
ATOM 1035 C CA . LEU A 1 124 ? -2.663 8.794 -16.382 1.00 93.12 124 LEU A CA 1
ATOM 1036 C C . LEU A 1 124 ? -2.877 10.184 -15.765 1.00 93.12 124 LEU A C 1
ATOM 1038 O O . LEU A 1 124 ? -2.424 10.434 -14.646 1.00 93.12 124 LEU A O 1
ATOM 1042 N N . VAL A 1 125 ? -3.579 11.078 -16.470 1.00 94.56 125 VAL A N 1
ATOM 1043 C CA . VAL A 1 125 ? -3.865 12.447 -16.011 1.00 94.56 125 VAL A CA 1
ATOM 1044 C C . VAL A 1 125 ? -4.840 12.420 -14.840 1.00 94.56 125 VAL A C 1
ATOM 1046 O O . VAL A 1 125 ? -4.582 13.037 -13.803 1.00 94.56 125 VAL A O 1
ATOM 1049 N N . ARG A 1 126 ? -5.931 11.660 -14.952 1.00 97.00 126 ARG A N 1
ATOM 1050 C CA . ARG A 1 126 ? -6.864 11.499 -13.835 1.00 97.00 126 ARG A CA 1
ATOM 1051 C C . ARG A 1 126 ? -6.226 10.751 -12.673 1.00 97.00 126 ARG A C 1
ATOM 1053 O O . ARG A 1 126 ? -6.402 11.147 -11.522 1.00 97.00 126 ARG A O 1
ATOM 1060 N N . ALA A 1 127 ? -5.455 9.701 -12.960 1.00 96.44 127 ALA A N 1
ATOM 1061 C CA . ALA A 1 127 ? -4.770 8.931 -11.930 1.00 96.44 127 ALA A CA 1
ATOM 1062 C C . ALA A 1 127 ? -3.831 9.810 -11.093 1.00 96.44 127 ALA A C 1
ATOM 1064 O O . ALA A 1 127 ? -3.865 9.743 -9.865 1.00 96.44 127 ALA A O 1
ATOM 1065 N N . ILE A 1 128 ? -3.018 10.659 -11.732 1.00 96.44 128 ILE A N 1
ATOM 1066 C CA . ILE A 1 128 ? -2.095 11.522 -10.992 1.00 96.44 128 ILE A CA 1
ATOM 1067 C C . ILE A 1 128 ? -2.823 12.607 -10.197 1.00 96.44 128 ILE A C 1
ATOM 1069 O O . ILE A 1 128 ? -2.424 12.880 -9.067 1.00 96.44 128 ILE A O 1
ATOM 1073 N N . HIS A 1 129 ? -3.911 13.165 -10.737 1.00 97.62 129 HIS A N 1
ATOM 1074 C CA . HIS A 1 129 ? -4.739 14.139 -10.028 1.00 97.62 129 HIS A CA 1
ATOM 1075 C C . HIS A 1 129 ? -5.321 13.547 -8.736 1.00 97.62 129 HIS A C 1
ATOM 1077 O O . HIS A 1 129 ? -5.091 14.086 -7.654 1.00 97.62 129 HIS A O 1
ATOM 1083 N N . LEU A 1 130 ? -5.966 12.379 -8.831 1.00 98.00 130 LEU A N 1
ATOM 1084 C CA . LEU A 1 130 ? -6.530 11.677 -7.673 1.00 98.00 130 LEU A CA 1
ATOM 1085 C C . LEU A 1 130 ? -5.445 11.293 -6.654 1.00 98.00 130 LEU A C 1
ATOM 1087 O O . LEU A 1 130 ? -5.634 11.429 -5.447 1.00 98.00 130 LEU A O 1
ATOM 1091 N N . LEU A 1 131 ? -4.264 10.858 -7.109 1.00 97.31 131 LEU A N 1
ATOM 1092 C CA . LEU A 1 131 ? -3.152 10.570 -6.197 1.00 97.31 131 LEU A CA 1
ATOM 1093 C C . LEU A 1 131 ? -2.646 11.823 -5.476 1.00 97.31 131 LEU A C 1
ATOM 1095 O O . LEU A 1 131 ? -2.285 11.733 -4.305 1.00 97.31 131 LEU A O 1
ATOM 1099 N N . GLN A 1 132 ? -2.591 12.975 -6.147 1.00 96.88 132 GLN A N 1
ATOM 1100 C CA . GLN A 1 132 ? -2.189 14.242 -5.528 1.00 96.88 132 GLN A CA 1
ATOM 1101 C C . GLN A 1 132 ? -3.217 14.729 -4.501 1.00 96.88 132 GLN A C 1
ATOM 1103 O O . GLN A 1 132 ? -2.820 15.230 -3.444 1.00 96.88 132 GLN A O 1
ATOM 1108 N N . GLU A 1 133 ? -4.506 14.534 -4.775 1.00 95.94 133 GLU A N 1
ATOM 1109 C CA . GLU A 1 133 ? -5.592 14.799 -3.831 1.00 95.94 133 GLU A CA 1
ATOM 1110 C C . GLU A 1 133 ? -5.450 13.915 -2.584 1.00 95.94 133 GLU A C 1
ATOM 1112 O O . GLU A 1 133 ? -5.271 14.429 -1.476 1.00 95.94 133 GLU A O 1
ATOM 1117 N N . ALA A 1 134 ? -5.388 12.591 -2.767 1.00 94.94 134 ALA A N 1
ATOM 1118 C CA . ALA A 1 134 ? -5.226 11.642 -1.667 1.00 94.94 134 ALA A CA 1
ATOM 1119 C C . ALA A 1 134 ? -3.951 11.905 -0.847 1.00 94.94 134 ALA A C 1
ATOM 1121 O O . ALA A 1 134 ? -3.961 11.822 0.382 1.00 94.94 134 ALA A O 1
ATOM 1122 N N . LYS A 1 135 ? -2.847 12.258 -1.517 1.00 95.38 135 LYS A N 1
ATOM 1123 C CA . LYS A 1 135 ? -1.585 12.635 -0.870 1.00 95.38 135 LYS A CA 1
ATOM 1124 C C . LYS A 1 135 ? -1.772 13.845 0.046 1.00 95.38 135 LYS A C 1
ATOM 1126 O O . LYS A 1 135 ? -1.355 13.791 1.196 1.00 95.38 135 LYS A O 1
ATOM 1131 N N . SER A 1 136 ? -2.388 14.914 -0.462 1.00 93.00 136 SER A N 1
ATOM 1132 C CA . SER A 1 136 ? -2.575 16.168 0.282 1.00 93.00 136 SER A CA 1
ATOM 1133 C C . SER A 1 136 ? -3.428 15.956 1.530 1.00 93.00 136 SER A C 1
ATOM 1135 O O . SER A 1 136 ? -3.109 16.487 2.590 1.00 93.00 136 SER A O 1
ATOM 1137 N N . MET A 1 137 ? -4.465 15.120 1.431 1.00 89.56 137 MET A N 1
ATOM 1138 C CA . MET A 1 137 ? -5.284 14.746 2.584 1.00 89.56 137 MET A CA 1
ATOM 1139 C C . MET A 1 137 ? -4.473 13.939 3.612 1.00 89.56 137 MET A C 1
ATOM 1141 O O . MET A 1 137 ? -4.437 14.292 4.790 1.00 89.56 137 MET A O 1
ATOM 1145 N N . LEU A 1 138 ? -3.773 12.881 3.185 1.00 86.88 138 LEU A N 1
ATOM 1146 C CA . LEU A 1 138 ? -3.001 12.024 4.096 1.00 86.88 138 LEU A CA 1
ATOM 1147 C C . LEU A 1 138 ? -1.813 12.733 4.754 1.00 86.88 138 LEU A C 1
ATOM 1149 O O . LEU A 1 138 ? -1.529 12.446 5.912 1.00 86.88 138 LEU A O 1
ATOM 1153 N N . GLU A 1 139 ? -1.131 13.649 4.063 1.00 86.19 139 GLU A N 1
ATOM 1154 C CA . GLU A 1 139 ? -0.017 14.418 4.643 1.00 86.19 139 GLU A CA 1
ATOM 1155 C C . GLU A 1 139 ? -0.466 15.261 5.852 1.0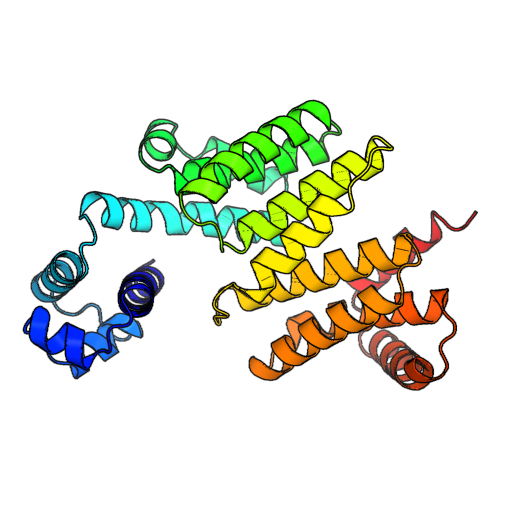0 86.19 139 GLU A C 1
ATOM 1157 O O . GLU A 1 139 ? 0.323 15.453 6.776 1.00 86.19 139 GLU A O 1
ATOM 1162 N N . ILE A 1 140 ? -1.729 15.706 5.882 1.00 78.88 140 ILE A N 1
ATOM 1163 C CA . ILE A 1 140 ? -2.310 16.459 7.004 1.00 78.88 140 ILE A CA 1
ATOM 1164 C C . ILE A 1 140 ? -2.714 15.518 8.147 1.00 78.88 140 ILE A C 1
ATOM 1166 O O . ILE A 1 140 ? -2.396 15.781 9.305 1.00 78.88 140 ILE A O 1
ATOM 1170 N N . TYR A 1 141 ? -3.412 14.421 7.835 1.00 72.75 141 TYR A N 1
ATOM 1171 C CA . TYR A 1 141 ? -4.007 13.545 8.855 1.00 72.75 141 TYR A CA 1
ATOM 1172 C C . TYR A 1 141 ? -3.045 12.500 9.430 1.00 72.75 141 TYR A C 1
ATOM 1174 O O . TYR A 1 141 ? -3.103 12.191 10.620 1.00 72.75 141 TYR A O 1
ATOM 1182 N N . ASN A 1 142 ? -2.201 11.896 8.592 1.00 74.12 142 ASN A N 1
ATOM 1183 C CA . ASN A 1 142 ? -1.302 10.816 8.988 1.00 74.12 142 ASN A CA 1
ATOM 1184 C C . ASN A 1 142 ? -0.035 10.800 8.105 1.00 74.12 142 ASN A C 1
ATOM 1186 O O . ASN A 1 142 ? 0.075 9.984 7.183 1.00 74.12 142 ASN A O 1
ATOM 1190 N N . PRO A 1 143 ? 0.956 11.669 8.390 1.00 75.69 143 PRO A N 1
ATOM 1191 C CA . PRO A 1 143 ? 2.148 11.835 7.551 1.00 75.69 143 PRO A CA 1
ATOM 1192 C C . PRO A 1 143 ? 3.081 10.613 7.544 1.00 75.69 143 PRO A C 1
ATOM 1194 O O . PRO A 1 143 ? 4.070 10.585 6.811 1.00 75.69 143 PRO A O 1
ATOM 1197 N N . ILE A 1 144 ? 2.787 9.597 8.360 1.00 78.88 144 ILE A N 1
ATOM 1198 C CA . ILE A 1 144 ? 3.572 8.370 8.489 1.00 78.88 144 ILE A CA 1
ATOM 1199 C C . ILE A 1 144 ? 2.670 7.139 8.274 1.00 78.88 144 ILE A C 1
ATOM 1201 O O . ILE A 1 144 ? 2.780 6.127 8.962 1.00 78.88 144 ILE A O 1
ATOM 1205 N N . ASP A 1 145 ? 1.740 7.223 7.319 1.00 82.62 145 ASP A N 1
ATOM 1206 C CA . ASP A 1 145 ? 0.913 6.091 6.890 1.00 82.62 145 ASP A CA 1
ATOM 1207 C C . ASP A 1 145 ? 1.595 5.292 5.764 1.00 82.62 145 ASP A C 1
ATOM 1209 O O . ASP A 1 145 ? 2.171 5.853 4.830 1.00 82.62 145 ASP A O 1
ATOM 1213 N N . VAL A 1 146 ? 1.482 3.961 5.788 1.00 84.06 146 VAL A N 1
ATOM 1214 C CA . VAL A 1 146 ? 1.990 3.106 4.701 1.00 84.06 146 VAL A CA 1
ATOM 1215 C C . VAL A 1 146 ? 1.312 3.423 3.366 1.00 84.06 146 VAL A C 1
ATOM 1217 O O . VAL A 1 146 ? 1.959 3.348 2.320 1.00 84.06 146 VAL A O 1
ATOM 1220 N N . ILE A 1 147 ? 0.041 3.827 3.384 1.00 87.31 147 ILE A N 1
ATOM 1221 C CA . ILE A 1 147 ? -0.687 4.235 2.177 1.00 87.31 147 ILE A CA 1
ATOM 1222 C C . ILE A 1 147 ? -0.040 5.470 1.549 1.00 87.31 147 ILE A C 1
ATOM 1224 O O . ILE A 1 147 ? 0.089 5.528 0.330 1.00 87.31 147 ILE A O 1
ATOM 1228 N N . LEU A 1 148 ? 0.448 6.422 2.350 1.00 91.69 148 LEU A N 1
ATOM 1229 C CA . LEU A 1 148 ? 1.143 7.600 1.826 1.00 91.69 148 LEU A CA 1
ATOM 1230 C C . LEU A 1 148 ? 2.423 7.206 1.070 1.00 91.69 148 LEU A C 1
ATOM 1232 O O . LEU A 1 148 ? 2.725 7.763 0.011 1.00 91.69 148 LEU A O 1
ATOM 1236 N N . ALA A 1 149 ? 3.147 6.192 1.553 1.00 91.81 149 ALA A N 1
ATOM 1237 C CA . ALA A 1 149 ? 4.284 5.644 0.819 1.00 91.81 149 ALA A CA 1
ATOM 1238 C C . ALA A 1 149 ? 3.867 4.983 -0.506 1.00 91.81 149 ALA A C 1
ATOM 1240 O O . ALA A 1 149 ? 4.537 5.173 -1.525 1.00 91.81 149 ALA A O 1
ATOM 1241 N N . GLU A 1 150 ? 2.761 4.234 -0.517 1.00 90.25 150 GLU A N 1
ATOM 1242 C CA . GLU A 1 150 ? 2.206 3.637 -1.739 1.00 90.25 150 GLU A CA 1
ATOM 1243 C C . GLU A 1 150 ? 1.730 4.705 -2.742 1.00 90.25 150 GLU A C 1
ATOM 1245 O O . GLU A 1 150 ? 1.962 4.558 -3.944 1.00 90.25 150 GLU A O 1
ATOM 1250 N N . ILE A 1 151 ? 1.141 5.805 -2.268 1.00 94.00 151 ILE A N 1
ATOM 1251 C CA . ILE A 1 151 ? 0.745 6.953 -3.095 1.00 94.00 151 ILE A CA 1
ATOM 1252 C C . ILE A 1 151 ? 1.975 7.595 -3.737 1.00 94.00 151 ILE A C 1
ATOM 1254 O O . ILE A 1 151 ? 2.007 7.779 -4.953 1.00 94.00 151 ILE A O 1
ATOM 1258 N N . HIS A 1 152 ? 3.022 7.885 -2.958 1.00 95.06 152 HIS A N 1
ATOM 1259 C CA . HIS A 1 152 ? 4.268 8.415 -3.510 1.00 95.06 152 HIS A CA 1
ATOM 1260 C C . HIS A 1 152 ? 4.887 7.482 -4.556 1.00 95.06 152 HIS A C 1
ATOM 1262 O O . HIS A 1 152 ? 5.325 7.957 -5.604 1.00 95.06 152 HIS A O 1
ATOM 1268 N N . LEU A 1 153 ? 4.888 6.168 -4.316 1.00 91.50 153 LEU A N 1
ATOM 1269 C CA . LEU A 1 153 ? 5.338 5.198 -5.315 1.00 91.50 153 LEU A CA 1
ATOM 1270 C C . LEU A 1 153 ? 4.541 5.303 -6.617 1.00 91.50 153 LEU A C 1
ATOM 1272 O O . LEU A 1 153 ? 5.145 5.363 -7.687 1.00 91.50 153 LEU A O 1
ATOM 1276 N N . MET A 1 154 ? 3.210 5.323 -6.531 1.00 92.44 154 MET A N 1
ATOM 1277 C CA . MET A 1 154 ? 2.345 5.374 -7.711 1.00 92.44 154 MET A CA 1
ATOM 1278 C C . MET A 1 154 ? 2.506 6.676 -8.492 1.00 92.44 154 MET A C 1
ATOM 1280 O O . MET A 1 154 ? 2.625 6.618 -9.714 1.00 92.44 154 MET A O 1
ATOM 1284 N N . ILE A 1 155 ? 2.606 7.823 -7.809 1.00 95.50 155 ILE A N 1
ATOM 1285 C CA . ILE A 1 155 ? 2.900 9.105 -8.465 1.00 95.50 155 ILE A CA 1
ATOM 1286 C C . ILE A 1 155 ? 4.225 9.000 -9.220 1.00 95.50 155 ILE A C 1
ATOM 1288 O O . ILE A 1 155 ? 4.272 9.275 -10.413 1.00 95.50 155 ILE A O 1
ATOM 1292 N N . GLY A 1 156 ? 5.290 8.523 -8.566 1.00 90.81 156 GLY A N 1
ATOM 1293 C CA . GLY A 1 156 ? 6.587 8.375 -9.223 1.00 90.81 156 GLY A CA 1
ATOM 1294 C C . GLY A 1 156 ? 6.557 7.416 -10.423 1.00 90.81 156 GLY A C 1
ATOM 1295 O O . GLY A 1 156 ? 7.226 7.665 -11.421 1.00 90.81 156 GLY A O 1
ATOM 1296 N N . ILE A 1 157 ? 5.772 6.335 -10.367 1.00 86.81 157 ILE A N 1
ATOM 1297 C CA . ILE A 1 157 ? 5.598 5.410 -11.500 1.00 86.81 157 ILE A CA 1
ATOM 1298 C C . ILE A 1 157 ? 4.939 6.115 -12.690 1.00 86.81 157 ILE A C 1
ATOM 1300 O O . ILE A 1 157 ? 5.425 5.968 -13.812 1.00 86.81 157 ILE A O 1
ATOM 1304 N N . ILE A 1 158 ? 3.870 6.876 -12.449 1.00 89.94 158 ILE A N 1
ATOM 1305 C CA . ILE A 1 158 ? 3.161 7.613 -13.502 1.00 89.94 158 ILE A CA 1
ATOM 1306 C C . ILE A 1 158 ? 4.062 8.705 -14.087 1.00 89.94 158 ILE A C 1
ATOM 1308 O O . ILE A 1 158 ? 4.189 8.797 -15.304 1.00 89.94 158 ILE A O 1
ATOM 1312 N N . GLU A 1 159 ? 4.764 9.473 -13.249 1.00 90.31 159 GLU A N 1
ATOM 1313 C CA . GLU A 1 159 ? 5.705 10.500 -13.718 1.00 90.31 159 GLU A CA 1
ATOM 1314 C C . GLU A 1 159 ? 6.803 9.892 -14.608 1.00 90.31 159 GLU A C 1
ATOM 1316 O O . GLU A 1 159 ? 7.104 10.431 -15.672 1.00 90.31 159 GLU A O 1
ATOM 1321 N N . LEU A 1 160 ? 7.338 8.714 -14.254 1.00 85.44 160 LEU A N 1
ATOM 1322 C CA . LEU A 1 160 ? 8.288 8.003 -15.119 1.00 85.44 160 LEU A CA 1
ATOM 1323 C C . LEU A 1 160 ? 7.688 7.598 -16.471 1.00 85.44 160 LEU A C 1
ATOM 1325 O O . LEU A 1 160 ? 8.396 7.659 -17.475 1.00 85.44 160 LEU A O 1
ATOM 1329 N N . GLN A 1 161 ? 6.429 7.154 -16.511 1.00 85.06 161 GLN A N 1
ATOM 1330 C CA . GLN A 1 161 ? 5.750 6.806 -17.767 1.00 85.06 161 GLN A CA 1
ATOM 1331 C C . GLN A 1 161 ? 5.519 8.027 -18.654 1.00 85.06 161 GLN A C 1
ATOM 1333 O O . GLN A 1 161 ? 5.607 7.922 -19.873 1.00 85.06 161 GLN A O 1
ATOM 1338 N N . LEU A 1 162 ? 5.293 9.184 -18.036 1.00 86.06 162 LEU A N 1
ATOM 1339 C CA . LEU A 1 162 ? 5.183 10.473 -18.713 1.00 86.06 162 LEU A CA 1
ATOM 1340 C C . LEU A 1 162 ? 6.551 11.071 -19.100 1.00 86.06 162 LEU A C 1
ATOM 1342 O O . LEU A 1 162 ? 6.598 12.183 -19.620 1.00 86.06 162 LEU A O 1
ATOM 1346 N N . GLY A 1 163 ? 7.662 10.369 -18.843 1.00 84.44 163 GLY A N 1
ATOM 1347 C CA . GLY A 1 163 ? 9.017 10.832 -19.162 1.00 84.44 163 GLY A CA 1
ATOM 1348 C C . GLY A 1 163 ? 9.546 11.935 -18.239 1.00 84.44 163 GLY A C 1
ATOM 1349 O O . GLY A 1 163 ? 10.473 12.649 -18.613 1.00 84.44 163 GLY A O 1
ATOM 1350 N N . ARG A 1 164 ? 8.964 12.095 -17.046 1.00 89.12 164 ARG A N 1
ATOM 1351 C CA . ARG A 1 164 ? 9.281 13.162 -16.086 1.00 89.12 164 ARG A CA 1
ATOM 1352 C C . ARG A 1 164 ? 10.139 12.664 -14.921 1.00 89.12 164 ARG A C 1
ATOM 1354 O O . ARG A 1 164 ? 10.306 11.465 -14.685 1.00 89.12 164 ARG A O 1
ATOM 1361 N N . GLU A 1 165 ? 10.685 13.619 -14.171 1.00 88.56 165 GLU A N 1
ATOM 1362 C CA . GLU A 1 165 ? 11.475 13.362 -12.968 1.00 88.56 165 GLU A CA 1
ATOM 1363 C C . GLU A 1 165 ? 10.614 12.795 -11.832 1.00 88.56 165 GLU A C 1
ATOM 1365 O O . GLU A 1 165 ? 9.668 13.422 -11.364 1.00 88.56 165 GLU A O 1
ATOM 1370 N N . ALA A 1 166 ? 10.978 11.608 -11.342 1.00 90.25 166 ALA A N 1
ATOM 1371 C CA . ALA A 1 166 ? 10.205 10.875 -10.335 1.00 90.25 166 ALA A CA 1
ATOM 1372 C C . ALA A 1 166 ? 10.995 10.547 -9.060 1.00 90.25 166 ALA A C 1
ATOM 1374 O O . ALA A 1 166 ? 10.433 10.054 -8.078 1.00 90.25 166 ALA A O 1
ATOM 1375 N N . PHE A 1 167 ? 12.309 10.796 -9.049 1.00 88.44 167 PHE A N 1
ATOM 1376 C CA . PHE A 1 167 ? 13.194 10.312 -7.986 1.00 88.44 167 PHE A CA 1
ATOM 1377 C C . PHE A 1 167 ? 12.805 10.820 -6.592 1.00 88.44 167 PHE A C 1
ATOM 1379 O O . PHE A 1 167 ? 12.844 10.067 -5.616 1.00 88.44 167 PHE A O 1
ATOM 1386 N N . GLN A 1 168 ? 12.363 12.077 -6.499 1.00 92.19 168 GLN A N 1
ATOM 1387 C CA . GLN A 1 168 ? 11.925 12.665 -5.232 1.00 92.19 168 GLN A CA 1
ATOM 1388 C C . GLN A 1 168 ? 10.734 11.917 -4.624 1.00 92.19 168 GLN A C 1
ATOM 1390 O O . GLN A 1 168 ? 10.672 11.758 -3.405 1.00 92.19 168 GLN A O 1
ATOM 1395 N N . HIS A 1 169 ? 9.826 11.390 -5.448 1.00 93.44 169 HIS A N 1
ATOM 1396 C CA . HIS A 1 169 ? 8.699 10.598 -4.965 1.00 93.44 169 HIS A CA 1
ATOM 1397 C C . HIS A 1 169 ? 9.154 9.266 -4.361 1.00 93.44 169 HIS A C 1
ATOM 1399 O O . HIS A 1 169 ? 8.706 8.904 -3.275 1.00 93.44 169 HIS A O 1
ATOM 1405 N N . PHE A 1 170 ? 10.118 8.579 -4.976 1.00 91.38 170 PHE A N 1
ATOM 1406 C CA . PHE A 1 170 ? 10.678 7.344 -4.411 1.00 91.38 170 PHE A CA 1
ATOM 1407 C C . PHE A 1 170 ? 11.451 7.597 -3.113 1.00 91.38 170 PHE A C 1
ATOM 1409 O O . PHE A 1 170 ? 11.340 6.822 -2.158 1.00 91.38 170 PHE A O 1
ATOM 1416 N N . LYS A 1 171 ? 12.176 8.720 -3.035 1.00 91.50 171 LYS A N 1
ATOM 1417 C CA . LYS A 1 171 ? 12.849 9.154 -1.804 1.00 91.50 171 LYS A CA 1
ATOM 1418 C C . LYS A 1 171 ? 11.843 9.414 -0.679 1.00 91.50 171 LYS A C 1
ATOM 1420 O O . LYS A 1 171 ? 12.064 8.943 0.436 1.00 91.50 171 LYS A O 1
ATOM 1425 N N . LYS A 1 172 ? 10.734 10.104 -0.972 1.00 93.56 172 LYS A N 1
ATOM 1426 C CA . LYS A 1 172 ? 9.649 10.343 -0.007 1.00 93.56 172 LYS A CA 1
ATOM 1427 C C . LYS A 1 172 ? 8.971 9.046 0.431 1.00 93.56 172 LYS A C 1
ATOM 1429 O O . LYS A 1 172 ? 8.833 8.833 1.629 1.00 93.56 172 LYS A O 1
ATOM 1434 N N . ALA A 1 173 ? 8.652 8.140 -0.495 1.00 92.44 173 ALA A N 1
ATOM 1435 C CA . ALA A 1 173 ? 8.088 6.831 -0.155 1.00 92.44 173 ALA A CA 1
ATOM 1436 C C . ALA A 1 173 ? 8.989 6.051 0.819 1.00 92.44 173 ALA A C 1
ATOM 1438 O O . ALA A 1 173 ? 8.510 5.524 1.822 1.00 92.44 173 ALA A O 1
ATOM 1439 N N . ASN A 1 174 ? 10.303 6.033 0.564 1.00 90.94 174 ASN A N 1
ATOM 1440 C CA . ASN A 1 174 ? 11.272 5.390 1.453 1.00 90.94 174 ASN A CA 1
ATOM 1441 C C . ASN A 1 174 ? 11.373 6.089 2.821 1.00 90.94 174 ASN A C 1
ATOM 1443 O O . ASN A 1 174 ? 11.523 5.439 3.852 1.00 90.94 174 ASN A O 1
ATOM 1447 N N . HIS A 1 175 ? 11.300 7.421 2.844 1.00 91.44 175 HIS A N 1
ATOM 1448 C CA . HIS A 1 175 ? 11.297 8.172 4.096 1.00 91.44 175 HIS A CA 1
ATOM 1449 C C . HIS A 1 175 ? 10.071 7.833 4.951 1.00 91.44 175 HIS A C 1
ATOM 1451 O O . HIS A 1 175 ? 10.234 7.555 6.135 1.00 91.44 175 HIS A O 1
ATOM 1457 N N . VAL A 1 176 ? 8.876 7.779 4.357 1.00 91.56 176 VAL A N 1
ATOM 1458 C CA . VAL A 1 176 ? 7.641 7.428 5.072 1.00 91.56 176 VAL A CA 1
ATOM 1459 C C . VAL A 1 176 ? 7.764 6.040 5.704 1.00 91.56 176 VAL A C 1
ATOM 1461 O O . VAL A 1 176 ? 7.684 5.924 6.923 1.00 91.56 176 VAL A O 1
ATOM 1464 N N . ILE A 1 177 ? 8.064 4.994 4.923 1.00 90.56 177 ILE A N 1
ATOM 1465 C CA . ILE A 1 177 ? 8.102 3.615 5.452 1.00 90.56 177 ILE A CA 1
ATOM 1466 C C . ILE A 1 177 ? 9.150 3.383 6.539 1.00 90.56 177 ILE A C 1
ATOM 1468 O O . ILE A 1 177 ? 8.940 2.532 7.395 1.00 90.56 177 ILE A O 1
ATOM 1472 N N . LYS A 1 178 ? 10.263 4.126 6.528 1.00 87.56 178 LYS A N 1
ATOM 1473 C CA . LYS A 1 178 ? 11.294 4.020 7.571 1.00 87.56 178 LYS A CA 1
ATOM 1474 C C . LYS A 1 178 ? 10.836 4.552 8.923 1.00 87.56 178 LYS A C 1
ATOM 1476 O O . LYS A 1 178 ? 11.404 4.161 9.935 1.00 87.56 178 LYS A O 1
ATOM 1481 N N . ASN A 1 179 ? 9.855 5.448 8.926 1.00 86.62 179 ASN A N 1
ATOM 1482 C CA . ASN A 1 179 ? 9.341 6.071 10.138 1.00 86.62 179 ASN A CA 1
ATOM 1483 C C . ASN A 1 179 ? 8.010 5.454 10.598 1.00 86.62 179 ASN A C 1
ATOM 1485 O O . ASN A 1 179 ? 7.580 5.720 11.717 1.00 86.62 179 ASN A O 1
ATOM 1489 N N . VAL A 1 180 ? 7.363 4.622 9.771 1.00 85.81 180 VAL A N 1
ATOM 1490 C CA . VAL A 1 180 ? 6.129 3.908 10.135 1.00 85.81 180 VAL A CA 1
ATOM 1491 C C . VAL A 1 180 ? 6.392 2.956 11.302 1.00 85.81 180 VAL A C 1
ATOM 1493 O O . VAL A 1 180 ? 7.317 2.143 11.258 1.00 85.81 180 VAL A O 1
ATOM 1496 N N . LEU A 1 181 ? 5.509 2.974 12.308 1.00 82.62 181 LEU A N 1
ATOM 1497 C CA . LEU A 1 181 ? 5.477 1.931 13.331 1.00 82.62 181 LEU A CA 1
ATOM 1498 C C . LEU A 1 181 ? 5.115 0.588 12.690 1.00 82.62 181 LEU A C 1
ATOM 1500 O O . LEU A 1 181 ? 4.014 0.386 12.172 1.00 82.62 181 LEU A O 1
ATOM 1504 N N . VAL A 1 182 ? 6.049 -0.350 12.745 1.00 82.44 182 VAL A N 1
ATOM 1505 C CA . VAL A 1 182 ? 5.888 -1.676 12.159 1.00 82.44 182 VAL A CA 1
ATOM 1506 C C . VAL A 1 182 ? 4.989 -2.550 13.039 1.00 82.44 182 VAL A C 1
ATOM 1508 O O . VAL A 1 182 ? 5.273 -2.773 14.215 1.00 82.44 182 VAL A O 1
ATOM 1511 N N . THR A 1 183 ? 3.932 -3.116 12.454 1.00 79.19 183 THR A N 1
ATOM 1512 C CA . THR A 1 183 ? 2.966 -3.993 13.133 1.00 79.19 183 THR A CA 1
ATOM 1513 C C . THR A 1 183 ? 2.686 -5.263 12.325 1.00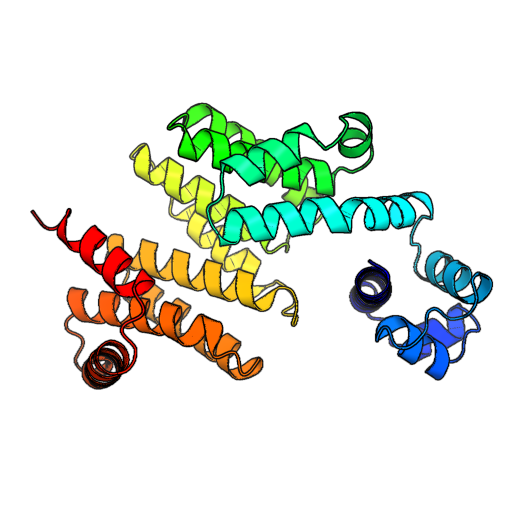 79.19 183 THR A C 1
ATOM 1515 O O . THR A 1 183 ? 2.923 -5.330 11.117 1.00 79.19 183 THR A O 1
ATOM 1518 N N . ARG A 1 184 ? 2.086 -6.280 12.966 1.00 73.56 184 ARG A N 1
ATOM 1519 C CA . ARG A 1 184 ? 1.621 -7.505 12.278 1.00 73.56 184 ARG A CA 1
ATO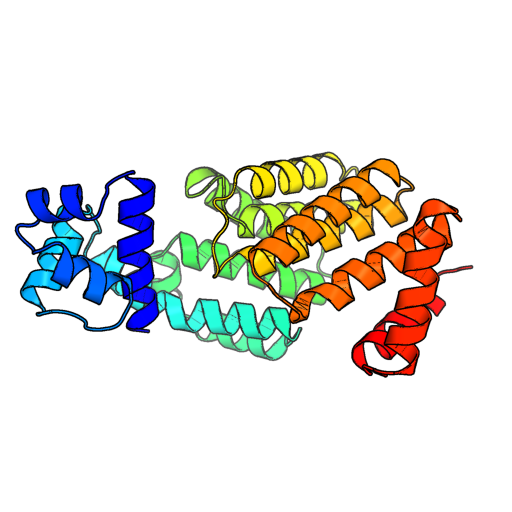M 1520 C C . ARG A 1 184 ? 0.603 -7.233 11.162 1.00 73.56 184 ARG A C 1
ATOM 1522 O O . ARG A 1 184 ? 0.436 -8.077 10.286 1.00 73.56 184 ARG A O 1
ATOM 1529 N N . GLN A 1 185 ? -0.081 -6.093 11.195 1.00 69.81 185 GLN A N 1
ATOM 1530 C CA . GLN A 1 185 ? -1.088 -5.736 10.199 1.00 69.81 185 GLN A CA 1
ATOM 1531 C C . GLN A 1 185 ? -0.456 -5.056 8.981 1.00 69.81 185 GLN A C 1
ATOM 1533 O O . GLN A 1 185 ? -0.857 -5.333 7.853 1.00 69.81 185 GLN A O 1
ATOM 1538 N N . ASN A 1 186 ? 0.570 -4.221 9.183 1.00 76.69 186 ASN A N 1
ATOM 1539 C CA . ASN A 1 186 ? 1.124 -3.391 8.113 1.00 76.69 186 ASN A CA 1
ATOM 1540 C C . ASN A 1 186 ? 2.455 -3.896 7.523 1.00 76.69 186 ASN A C 1
ATOM 1542 O O . ASN A 1 186 ? 2.802 -3.489 6.412 1.00 76.69 186 ASN A O 1
ATOM 1546 N N . PHE A 1 187 ? 3.174 -4.820 8.181 1.00 80.00 187 PHE A N 1
ATOM 1547 C CA . PHE A 1 187 ? 4.514 -5.239 7.735 1.00 80.00 187 PHE A CA 1
ATOM 1548 C C . PHE A 1 187 ? 4.534 -5.766 6.291 1.00 80.00 187 PHE A C 1
ATOM 1550 O O . PHE A 1 187 ? 5.498 -5.554 5.557 1.00 80.00 187 PHE A O 1
ATOM 1557 N N . LYS A 1 188 ? 3.449 -6.416 5.847 1.00 79.56 188 LYS A N 1
ATOM 1558 C CA . LYS A 1 188 ? 3.329 -6.930 4.475 1.00 79.56 188 LYS A CA 1
ATOM 1559 C C . LYS A 1 188 ? 3.272 -5.810 3.440 1.00 79.56 188 LYS A C 1
ATOM 1561 O O . LYS A 1 188 ? 3.852 -5.945 2.365 1.00 79.56 188 LYS A O 1
ATOM 1566 N N . HIS A 1 189 ? 2.596 -4.713 3.771 1.00 79.62 189 HIS A N 1
ATOM 1567 C CA . HIS A 1 189 ? 2.538 -3.527 2.925 1.00 79.62 189 HIS A CA 1
ATOM 1568 C C . HIS A 1 189 ? 3.908 -2.844 2.874 1.00 79.62 189 HIS A C 1
ATOM 1570 O O . HIS A 1 189 ? 4.392 -2.543 1.788 1.00 79.62 189 HIS A O 1
ATOM 1576 N N . ILE A 1 190 ? 4.599 -2.728 4.013 1.00 86.56 190 ILE A N 1
ATOM 1577 C CA . ILE A 1 190 ? 5.959 -2.167 4.082 1.00 86.56 190 ILE A CA 1
ATOM 1578 C C . ILE A 1 190 ? 6.941 -2.974 3.214 1.00 86.56 190 ILE A C 1
ATOM 1580 O O . ILE A 1 190 ? 7.652 -2.403 2.387 1.00 86.56 190 ILE A O 1
ATOM 1584 N N . ILE A 1 191 ? 6.934 -4.309 3.319 1.00 83.31 191 ILE A N 1
ATOM 1585 C CA . ILE A 1 191 ? 7.759 -5.183 2.464 1.00 83.31 191 ILE A CA 1
ATOM 1586 C C . ILE A 1 191 ? 7.428 -4.985 0.978 1.00 83.31 191 ILE A C 1
ATOM 1588 O O . ILE A 1 191 ? 8.333 -4.948 0.145 1.00 83.31 191 ILE A O 1
ATOM 1592 N N . ARG A 1 192 ? 6.146 -4.826 0.626 1.00 80.12 192 ARG A N 1
ATOM 1593 C CA . ARG A 1 192 ? 5.730 -4.562 -0.758 1.00 80.12 192 ARG A CA 1
ATOM 1594 C C . ARG A 1 192 ? 6.269 -3.223 -1.270 1.00 80.12 192 ARG A C 1
ATOM 1596 O O . ARG A 1 192 ? 6.715 -3.167 -2.415 1.00 80.12 192 ARG A O 1
ATOM 1603 N N . VAL A 1 193 ? 6.276 -2.176 -0.442 1.00 84.81 193 VAL A N 1
ATOM 1604 C CA . VAL A 1 193 ? 6.886 -0.883 -0.798 1.00 84.81 193 VAL A CA 1
ATOM 1605 C C . VAL A 1 193 ? 8.389 -1.051 -1.040 1.00 84.81 193 VAL A C 1
ATOM 1607 O O . VAL A 1 193 ? 8.872 -0.606 -2.082 1.00 84.81 193 VAL A O 1
ATOM 1610 N N . TYR A 1 194 ? 9.118 -1.755 -0.164 1.00 86.31 194 TYR A N 1
ATOM 1611 C CA . TYR A 1 194 ? 10.542 -2.054 -0.387 1.00 86.31 194 TYR A CA 1
ATOM 1612 C C . TYR A 1 194 ? 10.785 -2.823 -1.692 1.00 86.31 194 TYR A C 1
ATOM 1614 O O . TYR A 1 194 ? 11.669 -2.454 -2.464 1.00 86.31 194 TYR A O 1
ATOM 1622 N N . GLY A 1 195 ? 9.977 -3.847 -1.981 1.00 79.06 195 GLY A N 1
ATOM 1623 C CA . GLY A 1 195 ? 10.068 -4.608 -3.231 1.00 79.06 195 GLY A CA 1
ATOM 1624 C C . GLY A 1 195 ? 9.823 -3.744 -4.474 1.00 79.06 195 GLY A C 1
ATOM 1625 O O . GLY A 1 195 ? 10.558 -3.842 -5.457 1.00 79.06 195 GLY A O 1
ATOM 1626 N N . ASN A 1 196 ? 8.840 -2.841 -4.420 1.00 77.62 196 ASN A N 1
ATOM 1627 C CA . ASN A 1 196 ? 8.562 -1.905 -5.510 1.00 77.62 196 ASN A CA 1
ATOM 1628 C C . ASN A 1 196 ? 9.707 -0.898 -5.712 1.00 77.62 196 ASN A C 1
ATOM 1630 O O . ASN A 1 196 ? 10.117 -0.674 -6.851 1.00 77.62 196 ASN A O 1
ATOM 1634 N N . LEU A 1 197 ? 10.261 -0.334 -4.631 1.00 84.25 197 LEU A N 1
ATOM 1635 C CA . LEU A 1 197 ? 11.440 0.539 -4.698 1.00 84.25 197 LEU A CA 1
ATOM 1636 C C . LEU A 1 197 ? 12.634 -0.195 -5.318 1.00 84.25 197 LEU A C 1
ATOM 1638 O O . LEU A 1 197 ? 13.254 0.322 -6.245 1.00 84.25 197 LEU A O 1
ATOM 1642 N N . ALA A 1 198 ? 12.911 -1.421 -4.869 1.00 82.12 198 ALA A N 1
ATOM 1643 C CA . ALA A 1 198 ? 13.976 -2.261 -5.407 1.00 82.12 198 ALA A CA 1
ATOM 1644 C C . ALA A 1 198 ? 13.805 -2.510 -6.917 1.00 82.12 198 ALA A C 1
ATOM 1646 O O . ALA A 1 198 ? 14.755 -2.342 -7.681 1.00 82.12 198 ALA A O 1
ATOM 1647 N N . ALA A 1 199 ? 12.592 -2.837 -7.370 1.00 72.69 199 ALA A N 1
ATOM 1648 C CA . ALA A 1 199 ? 12.306 -3.041 -8.789 1.00 72.69 199 ALA A CA 1
ATOM 1649 C C . ALA A 1 199 ? 12.531 -1.766 -9.624 1.00 72.69 199 ALA A C 1
ATOM 1651 O O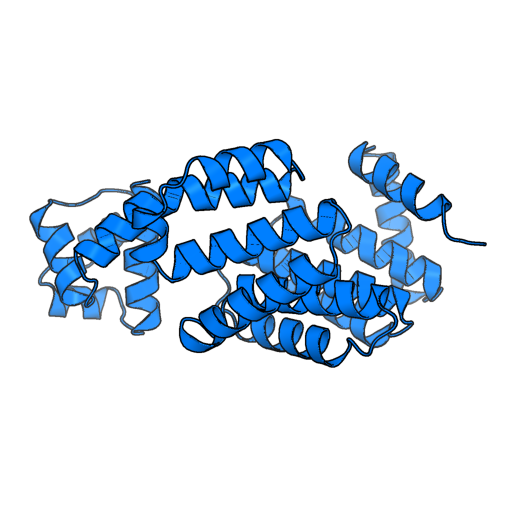 . ALA A 1 199 ? 13.115 -1.827 -10.709 1.00 72.69 199 ALA A O 1
ATOM 1652 N N . ILE A 1 200 ? 12.099 -0.607 -9.119 1.00 76.38 200 ILE A N 1
ATOM 1653 C CA . ILE A 1 200 ? 12.270 0.690 -9.789 1.00 76.38 200 ILE A CA 1
ATOM 1654 C C . ILE A 1 200 ? 13.752 1.068 -9.869 1.00 76.38 200 ILE A C 1
ATOM 1656 O O . ILE A 1 200 ? 14.246 1.409 -10.944 1.00 76.38 200 ILE A O 1
ATOM 1660 N N . TYR A 1 201 ? 14.478 0.962 -8.757 1.00 80.81 201 TYR A N 1
ATOM 1661 C CA . TYR A 1 201 ? 15.909 1.256 -8.696 1.00 80.81 201 TYR A CA 1
ATOM 1662 C C . TYR A 1 201 ? 16.725 0.321 -9.589 1.00 80.81 201 TYR A C 1
ATOM 1664 O O . TYR A 1 201 ? 17.669 0.773 -10.233 1.00 80.81 201 TYR A O 1
ATOM 1672 N N . CYS A 1 202 ? 16.325 -0.948 -9.700 1.00 75.00 202 CYS A N 1
ATOM 1673 C CA . CYS A 1 202 ? 16.955 -1.908 -10.602 1.00 75.00 202 CYS A CA 1
ATOM 1674 C C . CYS A 1 202 ? 16.809 -1.472 -12.067 1.00 75.00 202 CYS A C 1
ATOM 1676 O O . CYS A 1 202 ? 17.809 -1.391 -12.774 1.00 75.00 202 CYS A O 1
ATOM 1678 N N . ARG A 1 203 ? 15.601 -1.075 -12.498 1.00 70.69 203 ARG A N 1
ATOM 1679 C CA . ARG A 1 203 ? 15.360 -0.553 -13.861 1.00 70.69 203 ARG A CA 1
ATOM 1680 C C . ARG A 1 203 ? 16.145 0.721 -14.175 1.00 70.69 203 ARG A C 1
ATOM 1682 O O . ARG A 1 203 ? 16.428 0.985 -15.336 1.00 70.69 203 ARG A O 1
ATOM 1689 N N . LYS A 1 204 ? 16.458 1.526 -13.158 1.00 73.44 204 LYS A N 1
ATOM 1690 C CA . LYS A 1 204 ? 17.234 2.768 -13.294 1.00 73.44 204 LYS A CA 1
ATOM 1691 C C . LYS A 1 204 ? 18.747 2.567 -13.139 1.00 73.44 204 LYS A C 1
ATOM 1693 O O . LYS A 1 204 ? 19.485 3.541 -13.218 1.00 73.44 204 LYS A O 1
ATOM 1698 N N . GLY A 1 205 ? 19.213 1.338 -12.904 1.00 72.94 205 GLY A N 1
ATOM 1699 C CA . GLY A 1 205 ? 20.634 1.042 -12.693 1.00 72.94 205 GLY A CA 1
ATOM 1700 C C . GLY A 1 205 ? 21.179 1.477 -11.326 1.00 72.94 205 GLY A C 1
ATOM 1701 O O . GLY A 1 205 ? 22.386 1.446 -11.096 1.00 72.94 205 GLY A O 1
ATOM 1702 N N . TRP A 1 206 ? 20.323 1.864 -10.375 1.00 80.12 206 TRP A N 1
ATOM 1703 C CA . TRP A 1 206 ? 20.732 2.295 -9.032 1.00 80.12 206 TRP A CA 1
ATOM 1704 C C . TRP A 1 206 ? 20.897 1.106 -8.080 1.00 80.12 206 TRP A C 1
ATOM 1706 O O . TRP A 1 206 ? 20.270 1.020 -7.022 1.00 80.12 206 TRP A O 1
ATOM 1716 N N . PHE A 1 207 ? 21.752 0.162 -8.464 1.00 79.44 207 PHE A N 1
ATOM 1717 C CA . PHE A 1 207 ? 21.871 -1.154 -7.829 1.00 79.44 207 PHE A CA 1
ATOM 1718 C C . PHE A 1 207 ? 22.236 -1.114 -6.336 1.00 79.44 207 PHE A C 1
ATOM 1720 O O . PHE A 1 207 ? 21.752 -1.940 -5.562 1.00 79.44 207 PHE A O 1
ATOM 1727 N N . HIS A 1 208 ? 23.007 -0.113 -5.899 1.00 79.88 208 HIS A N 1
ATOM 1728 C CA . 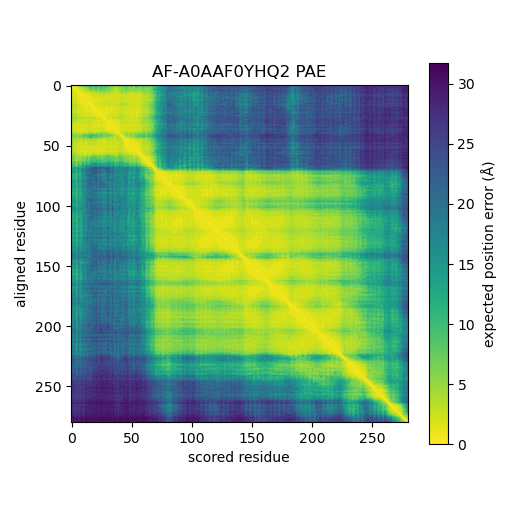HIS A 1 208 ? 23.330 0.085 -4.481 1.00 79.88 208 HIS A CA 1
ATOM 1729 C C . HIS A 1 208 ? 22.079 0.351 -3.620 1.00 79.88 208 HIS A C 1
ATOM 1731 O O . HIS A 1 208 ? 22.003 -0.107 -2.479 1.00 79.88 208 HIS A O 1
ATOM 1737 N N . LEU A 1 209 ? 21.067 1.040 -4.167 1.00 83.31 209 LEU A N 1
ATOM 1738 C CA . LEU A 1 209 ? 19.788 1.254 -3.488 1.00 83.31 209 LEU A CA 1
ATOM 1739 C C . LEU A 1 209 ? 18.950 -0.027 -3.479 1.00 83.31 209 LEU A C 1
ATOM 1741 O O . LEU A 1 209 ? 18.308 -0.313 -2.475 1.00 83.31 209 LEU A O 1
ATOM 1745 N N . VAL A 1 210 ? 18.991 -0.818 -4.559 1.00 82.38 210 VAL A N 1
ATOM 1746 C CA . VAL A 1 210 ? 18.269 -2.101 -4.653 1.00 82.38 210 VAL A CA 1
ATOM 1747 C C . VAL A 1 210 ? 18.674 -3.028 -3.513 1.00 82.38 210 VAL A C 1
ATOM 1749 O O . VAL A 1 210 ? 17.808 -3.503 -2.781 1.00 82.38 210 VAL A O 1
ATOM 1752 N N . LYS A 1 211 ? 19.984 -3.242 -3.327 1.00 81.62 211 LYS A N 1
ATOM 1753 C CA . LYS A 1 211 ? 20.510 -4.105 -2.260 1.00 81.62 211 LYS A CA 1
ATOM 1754 C C . LYS A 1 211 ? 19.998 -3.663 -0.887 1.00 81.62 211 LYS A C 1
ATOM 1756 O O . LYS A 1 211 ? 19.430 -4.468 -0.157 1.00 81.62 211 LYS A O 1
ATOM 1761 N N . ARG A 1 212 ? 20.099 -2.361 -0.594 1.00 87.25 212 ARG A N 1
ATOM 1762 C CA . ARG A 1 212 ? 19.628 -1.779 0.669 1.00 87.25 212 ARG A CA 1
ATOM 1763 C C . ARG A 1 212 ? 18.142 -2.045 0.922 1.00 87.25 212 ARG A C 1
ATOM 1765 O O . ARG A 1 212 ? 17.784 -2.446 2.025 1.00 87.25 212 ARG A O 1
ATOM 1772 N N . GLU A 1 213 ? 17.276 -1.826 -0.068 1.00 86.06 213 GLU A N 1
ATOM 1773 C CA . GLU A 1 213 ? 15.834 -2.039 0.128 1.00 86.06 213 GLU A CA 1
ATOM 1774 C C . GLU A 1 213 ? 15.476 -3.532 0.280 1.00 86.06 213 GLU A C 1
ATOM 1776 O O . GLU A 1 213 ? 14.592 -3.874 1.065 1.00 86.06 213 GLU A O 1
ATOM 1781 N N . LEU A 1 214 ? 16.193 -4.439 -0.395 1.00 84.75 214 LEU A N 1
ATOM 1782 C CA . LEU A 1 214 ? 15.996 -5.888 -0.240 1.00 84.75 214 LEU A CA 1
ATOM 1783 C C . LEU A 1 214 ? 16.470 -6.409 1.122 1.00 84.75 214 LEU A C 1
ATOM 1785 O O . LEU A 1 214 ? 15.834 -7.300 1.698 1.00 84.75 214 LEU A O 1
ATOM 1789 N N . ASP A 1 215 ? 17.546 -5.843 1.663 1.00 86.94 215 ASP A N 1
ATOM 1790 C CA . ASP A 1 215 ? 18.029 -6.174 3.003 1.00 86.94 215 ASP A CA 1
ATOM 1791 C C . ASP A 1 215 ? 17.043 -5.695 4.078 1.00 86.94 215 ASP A C 1
ATOM 1793 O O . ASP A 1 215 ? 16.691 -6.477 4.965 1.00 86.94 215 ASP A O 1
ATOM 1797 N N . ASN A 1 216 ? 16.484 -4.485 3.931 1.00 88.88 216 ASN A N 1
ATOM 1798 C CA . ASN A 1 216 ? 15.405 -3.985 4.796 1.00 88.88 216 ASN A CA 1
ATOM 1799 C C . ASN A 1 216 ? 14.171 -4.903 4.756 1.00 88.88 216 ASN A C 1
ATOM 1801 O O . ASN A 1 216 ? 13.652 -5.304 5.801 1.00 88.88 216 ASN A O 1
ATOM 1805 N N . ALA A 1 217 ? 13.727 -5.294 3.556 1.00 86.50 217 ALA A N 1
ATOM 1806 C CA . ALA A 1 217 ? 12.602 -6.212 3.391 1.00 86.50 217 ALA A CA 1
ATOM 1807 C C . ALA A 1 217 ? 12.867 -7.583 4.037 1.00 86.50 217 ALA A C 1
ATOM 1809 O O . ALA A 1 217 ? 11.968 -8.168 4.642 1.00 86.50 217 ALA A O 1
ATOM 1810 N N . THR A 1 218 ? 14.101 -8.087 3.941 1.00 85.44 218 THR A N 1
ATOM 1811 C CA . THR A 1 218 ? 14.510 -9.372 4.533 1.00 85.44 218 THR A CA 1
ATOM 1812 C C . THR A 1 218 ? 14.540 -9.311 6.054 1.00 85.44 218 THR A C 1
ATOM 1814 O O . THR A 1 218 ? 14.043 -10.226 6.708 1.00 85.44 218 THR A O 1
ATOM 1817 N N . ALA A 1 219 ? 15.110 -8.249 6.628 1.00 87.12 219 ALA A N 1
ATOM 1818 C CA . ALA A 1 219 ? 15.141 -8.058 8.075 1.00 87.12 219 ALA A CA 1
ATOM 1819 C C . ALA A 1 219 ? 13.717 -8.032 8.649 1.00 87.12 219 ALA A C 1
ATOM 1821 O O . ALA A 1 219 ? 13.408 -8.761 9.593 1.00 87.12 219 ALA A O 1
ATOM 1822 N N . LEU A 1 220 ? 12.825 -7.283 7.996 1.00 85.44 220 LEU A N 1
ATOM 1823 C CA . LEU A 1 220 ? 11.422 -7.202 8.379 1.00 85.44 220 LEU A CA 1
ATOM 1824 C C . LEU A 1 220 ? 10.684 -8.540 8.197 1.00 85.44 220 LEU A C 1
ATOM 1826 O O . LEU A 1 220 ? 9.888 -8.939 9.043 1.00 85.44 220 LEU A O 1
ATOM 1830 N N . GLN A 1 221 ? 10.967 -9.276 7.121 1.00 84.62 221 GLN A N 1
ATOM 1831 C CA . GLN A 1 221 ? 10.402 -10.609 6.903 1.00 84.62 221 GLN A CA 1
ATOM 1832 C C . GLN A 1 221 ? 10.797 -11.590 8.015 1.00 84.62 221 GLN A C 1
ATOM 1834 O O . GLN A 1 221 ? 9.933 -12.338 8.483 1.00 84.62 221 GLN A O 1
ATOM 1839 N N . LYS A 1 222 ? 12.067 -11.575 8.443 1.00 84.38 222 LYS A N 1
ATOM 1840 C CA . LYS A 1 222 ? 12.578 -12.419 9.532 1.00 84.38 222 LYS A CA 1
ATOM 1841 C C . LYS A 1 222 ? 11.920 -12.077 10.866 1.00 84.38 222 LYS A C 1
ATOM 1843 O O . LYS A 1 222 ? 11.516 -12.990 11.574 1.00 84.38 222 LYS A O 1
ATOM 1848 N N . GLN A 1 223 ? 11.740 -10.788 11.163 1.00 84.38 223 GLN A N 1
ATOM 1849 C CA . GLN A 1 223 ? 11.080 -10.319 12.388 1.00 84.38 223 GLN A CA 1
ATOM 1850 C C . GLN A 1 223 ? 9.662 -10.896 12.574 1.00 84.38 223 GLN A C 1
ATOM 1852 O O . GLN A 1 223 ? 9.233 -11.107 13.705 1.00 84.38 223 GLN A O 1
ATOM 1857 N N . PHE A 1 224 ? 8.931 -11.151 11.483 1.00 79.25 224 PHE A N 1
ATOM 1858 C CA . PHE A 1 224 ? 7.555 -11.670 11.514 1.00 79.25 224 PHE A CA 1
ATOM 1859 C C . PHE A 1 224 ? 7.422 -13.129 11.045 1.00 79.25 224 PHE A C 1
ATOM 1861 O O . PHE A 1 224 ? 6.298 -13.582 10.827 1.00 79.25 224 PHE A O 1
ATOM 1868 N N . GLU A 1 225 ? 8.538 -13.843 10.844 1.00 70.38 225 GLU A N 1
ATOM 1869 C CA . GLU A 1 225 ? 8.589 -15.250 10.396 1.00 70.38 225 GLU A CA 1
ATOM 1870 C C . GLU A 1 225 ? 7.719 -15.553 9.156 1.00 70.38 225 GLU A C 1
ATOM 1872 O O . GLU A 1 225 ? 7.192 -16.647 8.955 1.00 70.38 225 GLU A O 1
ATOM 1877 N N . SER A 1 226 ? 7.546 -14.564 8.276 1.00 66.62 226 SER A N 1
ATOM 1878 C CA . SER A 1 226 ? 6.581 -14.659 7.180 1.00 66.62 226 SER A CA 1
ATOM 1879 C C . SER A 1 226 ? 7.184 -15.351 5.958 1.00 66.62 226 SER A C 1
ATOM 1881 O O . SER A 1 226 ? 7.943 -14.743 5.204 1.00 66.62 226 SER A O 1
ATOM 1883 N N . THR A 1 227 ? 6.785 -16.589 5.674 1.00 64.00 227 THR A N 1
ATOM 1884 C CA . THR A 1 227 ? 7.187 -17.310 4.447 1.00 64.00 227 THR A CA 1
ATOM 1885 C C . THR A 1 227 ? 6.565 -16.723 3.175 1.00 64.00 227 THR A C 1
ATOM 1887 O O . THR A 1 227 ? 7.186 -16.758 2.115 1.00 64.00 227 THR A O 1
ATOM 1890 N N . TYR A 1 228 ? 5.388 -16.095 3.288 1.00 56.59 228 TYR A N 1
ATOM 1891 C CA . TYR A 1 228 ? 4.592 -15.574 2.166 1.00 56.59 228 TYR A CA 1
ATOM 1892 C C . TYR A 1 228 ? 5.320 -14.535 1.291 1.00 56.59 228 TYR A C 1
ATOM 1894 O O . TYR A 1 228 ? 5.056 -14.445 0.098 1.00 56.59 228 TYR A O 1
ATOM 1902 N N . LEU A 1 229 ? 6.237 -13.751 1.867 1.00 62.53 229 LEU A N 1
ATOM 1903 C CA . LEU A 1 229 ? 6.924 -12.651 1.169 1.00 62.53 229 LEU A CA 1
ATOM 1904 C C . LEU A 1 229 ? 8.370 -12.974 0.799 1.00 62.53 229 LEU A C 1
ATOM 1906 O O . LEU A 1 229 ? 9.001 -12.212 0.070 1.00 62.53 229 LEU A O 1
ATOM 1910 N N . LYS A 1 230 ? 8.883 -14.120 1.262 1.00 68.44 230 LYS A N 1
ATOM 1911 C CA . LYS A 1 230 ? 10.245 -14.567 0.968 1.00 68.44 230 LYS A CA 1
ATOM 1912 C C . LYS A 1 230 ? 10.445 -14.7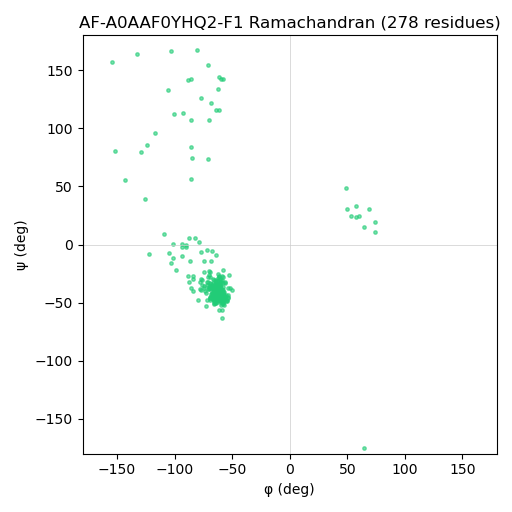10 -0.539 1.00 68.44 230 LYS A C 1
ATOM 1914 O O . LYS A 1 230 ? 11.422 -14.214 -1.077 1.00 68.44 230 LYS A O 1
ATOM 1919 N N . THR A 1 231 ? 9.477 -15.297 -1.235 1.00 65.25 231 THR A N 1
ATOM 1920 C CA . THR A 1 231 ? 9.542 -15.511 -2.683 1.00 65.25 231 THR A CA 1
ATOM 1921 C C . THR A 1 231 ? 9.609 -14.211 -3.492 1.00 65.25 231 THR A C 1
ATOM 1923 O O . THR A 1 231 ? 10.354 -14.152 -4.463 1.00 65.25 231 THR A O 1
ATOM 1926 N N . ASP A 1 232 ? 8.877 -13.163 -3.097 1.00 64.56 232 ASP A N 1
ATOM 1927 C CA . ASP A 1 232 ? 8.891 -11.865 -3.794 1.00 64.56 232 ASP A CA 1
ATOM 1928 C C . ASP A 1 232 ? 10.221 -11.109 -3.575 1.00 64.56 232 ASP A C 1
ATOM 1930 O O . ASP A 1 232 ? 10.751 -10.487 -4.503 1.00 64.56 232 ASP A O 1
ATOM 1934 N N . ILE A 1 233 ? 10.780 -11.189 -2.360 1.00 69.50 233 ILE A N 1
ATOM 1935 C CA . ILE A 1 233 ? 12.093 -10.613 -2.021 1.00 69.50 233 ILE A CA 1
ATOM 1936 C C . ILE A 1 233 ? 13.196 -11.330 -2.795 1.00 69.50 233 ILE A C 1
ATOM 1938 O O . ILE A 1 233 ? 14.006 -10.679 -3.456 1.00 69.50 233 ILE A O 1
ATOM 1942 N N . GLU A 1 234 ? 13.199 -12.663 -2.751 1.00 71.12 234 GLU A N 1
ATOM 1943 C CA . GLU A 1 234 ? 14.171 -13.463 -3.485 1.00 71.12 234 GLU A CA 1
ATOM 1944 C C . GLU A 1 234 ? 14.046 -13.173 -4.985 1.00 71.12 234 GLU A C 1
ATOM 1946 O O . GLU A 1 234 ? 15.028 -12.775 -5.598 1.00 71.12 234 GLU A O 1
ATOM 1951 N N . TYR A 1 235 ? 12.851 -13.193 -5.583 1.00 69.00 235 TYR A N 1
ATOM 1952 C CA . TYR A 1 235 ? 12.684 -12.870 -7.009 1.00 69.00 235 TYR A CA 1
ATOM 1953 C C . TYR A 1 235 ? 13.330 -11.533 -7.414 1.00 69.00 235 TYR A C 1
ATOM 1955 O O . TYR A 1 235 ? 13.936 -11.405 -8.478 1.00 69.00 235 TYR A O 1
ATOM 1963 N N . SER A 1 236 ? 13.251 -10.533 -6.540 1.00 68.31 236 SER A N 1
ATOM 1964 C CA . SER A 1 236 ? 13.857 -9.224 -6.778 1.00 68.31 236 SER A CA 1
ATOM 1965 C C . SER A 1 236 ? 15.393 -9.260 -6.683 1.00 68.31 236 SER A C 1
ATOM 1967 O O . SER A 1 236 ? 16.066 -8.558 -7.440 1.00 68.31 236 SER A O 1
ATOM 1969 N N . ARG A 1 237 ? 15.966 -10.127 -5.831 1.00 72.25 237 ARG A N 1
ATOM 1970 C CA . ARG A 1 237 ? 17.414 -10.429 -5.798 1.00 72.25 237 ARG A CA 1
ATOM 1971 C C . ARG A 1 237 ? 17.890 -11.125 -7.071 1.00 72.25 237 ARG A C 1
ATOM 1973 O O . ARG A 1 237 ? 18.964 -10.797 -7.568 1.00 72.25 237 ARG A O 1
ATOM 1980 N N . LEU A 1 238 ? 17.085 -12.030 -7.634 1.00 70.94 238 LEU A N 1
ATOM 1981 C CA . LEU A 1 238 ? 17.386 -12.675 -8.918 1.00 70.94 238 LEU A CA 1
ATOM 1982 C C . LEU A 1 238 ? 17.508 -11.633 -10.033 1.00 70.94 238 LEU A C 1
ATOM 1984 O O . LEU A 1 238 ? 18.477 -11.654 -10.790 1.00 70.94 238 LEU A O 1
ATOM 1988 N N . LEU A 1 239 ? 16.557 -10.697 -10.108 1.00 66.62 239 LEU A N 1
ATOM 1989 C CA . LEU A 1 239 ? 16.617 -9.609 -11.084 1.00 66.62 239 LEU A CA 1
ATOM 1990 C C . LEU A 1 239 ? 17.851 -8.731 -10.883 1.00 66.62 239 LEU A C 1
ATOM 1992 O O . LEU A 1 239 ? 18.512 -8.394 -11.864 1.00 66.62 239 LEU A O 1
ATOM 1996 N N . LEU A 1 240 ? 18.197 -8.405 -9.635 1.00 68.38 240 LEU A N 1
ATOM 1997 C CA . LEU A 1 240 ? 19.420 -7.666 -9.330 1.00 68.38 240 LEU A CA 1
ATOM 1998 C C . LEU A 1 240 ? 20.658 -8.407 -9.858 1.00 68.38 240 LEU A C 1
ATOM 2000 O O . LEU A 1 240 ? 21.419 -7.822 -10.623 1.00 68.38 240 LEU A O 1
ATOM 2004 N N . TYR A 1 241 ? 20.809 -9.696 -9.542 1.00 70.25 241 TYR A N 1
ATOM 2005 C CA . TYR A 1 241 ? 21.928 -10.512 -10.021 1.00 70.25 241 TYR A CA 1
ATOM 2006 C C . TYR A 1 241 ? 21.994 -10.600 -11.549 1.00 70.25 241 TYR A C 1
ATOM 2008 O O . TYR A 1 241 ? 23.068 -10.471 -12.135 1.00 70.25 241 TYR A O 1
ATOM 2016 N N . MET A 1 242 ? 20.855 -10.801 -12.221 1.00 69.12 242 MET A N 1
ATOM 2017 C CA . MET A 1 242 ? 20.825 -10.888 -13.683 1.00 69.12 242 MET A CA 1
ATOM 2018 C C . MET A 1 242 ? 21.350 -9.614 -14.352 1.00 69.12 242 MET A C 1
ATOM 2020 O O . MET A 1 242 ? 21.990 -9.728 -15.399 1.00 69.12 242 MET A O 1
ATOM 2024 N N . ASN A 1 243 ? 21.117 -8.451 -13.733 1.00 66.00 243 ASN A N 1
ATOM 2025 C CA . ASN A 1 243 ? 21.526 -7.142 -14.241 1.00 66.00 243 ASN A CA 1
ATOM 2026 C C . ASN A 1 243 ? 22.944 -6.728 -13.817 1.00 66.00 243 ASN A C 1
ATOM 2028 O O . ASN A 1 243 ? 23.616 -6.047 -14.583 1.00 66.00 243 ASN A O 1
ATOM 2032 N N . THR A 1 244 ? 23.420 -7.119 -12.630 1.00 68.62 244 THR A N 1
ATOM 2033 C CA . THR A 1 244 ? 24.745 -6.701 -12.129 1.00 68.62 244 THR A CA 1
ATOM 2034 C C . THR A 1 244 ? 25.841 -7.736 -12.335 1.00 68.62 244 THR A C 1
ATOM 2036 O O . THR A 1 244 ? 27.015 -7.382 -12.298 1.00 68.62 244 THR A O 1
ATOM 2039 N N . LYS A 1 245 ? 25.471 -9.013 -12.499 1.00 69.88 245 LYS A N 1
ATOM 2040 C CA . LYS A 1 245 ? 26.382 -10.170 -12.448 1.00 69.88 245 LYS A CA 1
ATOM 2041 C C . LYS A 1 245 ? 27.238 -10.221 -11.175 1.00 69.88 245 LYS A C 1
ATOM 2043 O O . LYS A 1 245 ? 28.291 -10.847 -11.179 1.00 69.88 245 LYS A O 1
ATOM 2048 N N . ASP A 1 246 ? 26.774 -9.598 -10.089 1.00 70.06 246 ASP A N 1
ATOM 2049 C CA . ASP A 1 246 ? 27.496 -9.538 -8.815 1.00 70.06 246 ASP A CA 1
ATOM 2050 C C . ASP A 1 246 ? 27.705 -10.960 -8.245 1.00 70.06 246 ASP A C 1
ATOM 2052 O O . ASP A 1 246 ? 26.719 -11.627 -7.904 1.00 70.06 246 ASP A O 1
ATOM 2056 N N . PRO A 1 247 ? 28.957 -11.443 -8.120 1.00 66.12 247 PRO A N 1
ATOM 2057 C CA . PRO A 1 247 ? 29.257 -12.785 -7.621 1.00 66.12 247 PRO A CA 1
ATOM 2058 C C . PRO A 1 247 ? 28.711 -13.049 -6.215 1.00 66.12 247 PRO A C 1
ATOM 2060 O O . PRO A 1 247 ? 28.365 -14.185 -5.899 1.00 66.12 247 PRO A O 1
ATOM 2063 N N . LEU A 1 248 ? 28.555 -12.010 -5.387 1.00 66.38 248 LEU A N 1
ATOM 2064 C CA . LEU A 1 248 ? 28.028 -12.129 -4.022 1.00 66.38 248 LEU A CA 1
ATOM 2065 C C . LEU A 1 248 ? 26.540 -12.517 -3.981 1.00 66.38 248 LEU A C 1
ATOM 2067 O O . LEU A 1 248 ? 26.028 -12.899 -2.930 1.00 66.38 248 LEU A O 1
ATOM 2071 N N . LEU A 1 249 ? 25.836 -12.417 -5.111 1.00 63.69 249 LEU A N 1
ATOM 2072 C CA . LEU A 1 249 ? 24.437 -12.825 -5.255 1.00 63.69 249 LEU A CA 1
ATOM 2073 C C . LEU A 1 249 ? 24.298 -14.196 -5.949 1.00 63.69 249 LEU A C 1
ATOM 2075 O O . LEU A 1 249 ? 23.177 -14.674 -6.138 1.00 63.69 249 LEU A O 1
ATOM 2079 N N . HIS A 1 250 ? 25.406 -14.850 -6.322 1.00 63.22 250 HIS A N 1
ATOM 2080 C CA . HIS A 1 250 ? 25.398 -16.112 -7.073 1.00 63.22 250 HIS A CA 1
ATOM 2081 C C . HIS A 1 250 ? 24.809 -17.290 -6.276 1.00 63.22 250 HIS A C 1
ATOM 2083 O O . HIS A 1 250 ? 24.058 -18.106 -6.819 1.00 63.22 250 HIS A O 1
ATOM 2089 N N . ASP A 1 251 ? 25.059 -17.346 -4.969 1.00 62.59 251 ASP A N 1
ATOM 2090 C CA . ASP A 1 251 ? 24.484 -18.383 -4.103 1.00 62.59 251 ASP A CA 1
ATOM 2091 C C . ASP A 1 251 ? 22.965 -18.210 -3.951 1.00 62.59 251 ASP A C 1
ATOM 2093 O O . ASP A 1 251 ? 22.208 -19.183 -3.955 1.00 62.59 251 ASP A O 1
ATOM 2097 N N . GLN A 1 252 ? 22.491 -16.960 -3.911 1.00 61.66 252 GLN A N 1
ATOM 2098 C CA . GLN A 1 252 ? 21.063 -16.618 -3.866 1.00 61.66 252 GLN A CA 1
ATOM 2099 C C . GLN A 1 252 ? 20.374 -16.921 -5.205 1.00 61.66 252 GLN A C 1
ATOM 2101 O O . GLN A 1 252 ? 19.251 -17.432 -5.235 1.00 61.66 252 GLN A O 1
ATOM 2106 N N . PHE A 1 253 ? 21.071 -16.679 -6.320 1.00 61.91 253 PHE A N 1
ATOM 2107 C CA . PHE A 1 253 ? 20.656 -17.112 -7.653 1.00 61.91 253 PHE A CA 1
ATOM 2108 C C . PHE A 1 253 ? 20.478 -18.635 -7.722 1.00 61.91 253 PHE A C 1
ATOM 2110 O O . PHE A 1 253 ? 19.442 -19.116 -8.188 1.00 61.91 253 PHE A O 1
ATOM 2117 N N . THR A 1 254 ? 21.451 -19.391 -7.215 1.00 61.16 254 THR A N 1
ATOM 2118 C CA . THR A 1 254 ? 21.424 -20.860 -7.209 1.00 61.16 254 THR A CA 1
ATOM 2119 C C . THR A 1 254 ? 20.301 -21.396 -6.322 1.00 61.16 254 THR A C 1
ATOM 2121 O O . THR A 1 254 ? 19.505 -22.220 -6.777 1.00 61.16 254 THR A O 1
ATOM 2124 N N . TYR A 1 255 ? 20.154 -20.856 -5.106 1.00 63.56 255 TYR A N 1
ATOM 2125 C CA . TYR A 1 255 ? 19.059 -21.184 -4.188 1.00 63.56 255 TYR A CA 1
ATOM 2126 C C . TYR A 1 255 ? 17.687 -21.004 -4.842 1.00 63.56 255 TYR A C 1
ATOM 2128 O O . TYR A 1 255 ? 16.822 -21.873 -4.755 1.00 63.56 255 TYR A O 1
ATOM 2136 N N . MET A 1 256 ? 17.487 -19.897 -5.547 1.00 60.72 256 MET A N 1
ATOM 2137 C CA . MET A 1 256 ? 16.206 -19.582 -6.160 1.00 60.72 256 MET A CA 1
ATOM 2138 C C . MET A 1 256 ? 15.941 -20.352 -7.445 1.00 60.72 256 MET A C 1
ATOM 2140 O O . MET A 1 256 ? 14.798 -20.719 -7.702 1.00 60.72 256 MET A O 1
ATOM 2144 N N . LYS A 1 257 ? 16.979 -20.673 -8.220 1.00 59.56 257 LYS A N 1
ATOM 2145 C CA . LYS A 1 257 ? 16.860 -21.609 -9.340 1.00 59.56 257 LYS A CA 1
ATOM 2146 C C . LYS A 1 257 ? 16.376 -22.983 -8.856 1.00 59.56 257 LYS A C 1
ATOM 2148 O O . LYS A 1 257 ? 15.533 -23.580 -9.520 1.00 59.56 257 LYS A O 1
ATOM 2153 N N . CYS A 1 258 ? 16.839 -23.442 -7.690 1.00 62.81 258 CYS A N 1
ATOM 2154 C CA . CYS A 1 258 ? 16.328 -24.651 -7.036 1.00 62.81 258 CYS A CA 1
ATOM 2155 C C . CYS A 1 258 ? 14.895 -24.459 -6.514 1.00 62.81 258 CYS A C 1
ATOM 2157 O O . CYS A 1 258 ? 14.017 -25.259 -6.818 1.00 62.81 258 CYS A O 1
ATOM 2159 N N . LEU A 1 259 ? 14.610 -23.344 -5.835 1.00 57.50 259 LEU A N 1
ATOM 2160 C CA . LEU A 1 259 ? 13.282 -23.061 -5.277 1.00 57.50 259 LEU A CA 1
ATOM 2161 C C . LEU A 1 259 ? 12.184 -22.972 -6.354 1.00 57.50 259 LEU A C 1
ATOM 2163 O O . LEU A 1 259 ? 11.062 -23.412 -6.127 1.00 57.50 259 LEU A O 1
ATOM 2167 N N . LEU A 1 260 ? 12.511 -22.444 -7.540 1.00 54.62 260 LEU A N 1
ATOM 2168 C CA . LEU A 1 260 ? 11.622 -22.391 -8.710 1.00 54.62 260 LEU A CA 1
ATOM 2169 C C . LEU A 1 260 ? 11.448 -23.747 -9.406 1.00 54.62 260 LEU A C 1
ATOM 2171 O O . LEU A 1 260 ? 10.453 -23.946 -10.104 1.00 54.62 260 LEU A O 1
ATOM 2175 N N . LYS A 1 261 ? 12.414 -24.658 -9.239 1.00 55.78 261 LYS A N 1
ATOM 2176 C CA . LYS A 1 261 ? 12.356 -26.032 -9.747 1.00 55.78 261 LYS A CA 1
ATOM 2177 C C . LYS A 1 261 ? 11.455 -26.904 -8.865 1.00 55.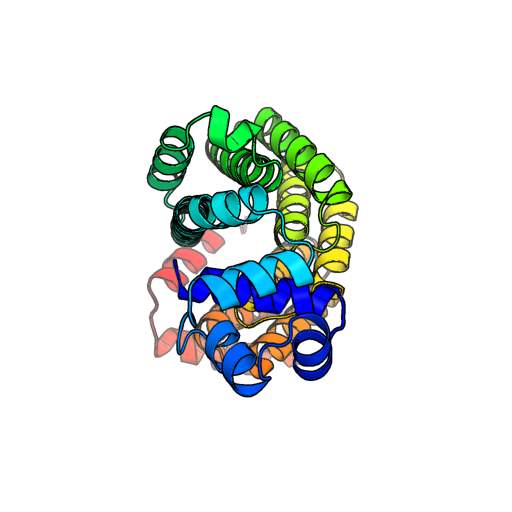78 261 LYS A C 1
ATOM 2179 O O . LYS A 1 261 ? 10.674 -27.681 -9.404 1.00 55.78 261 LYS A O 1
ATOM 2184 N N . ASP A 1 262 ? 11.522 -26.711 -7.548 1.00 47.91 262 ASP A N 1
ATOM 2185 C CA . ASP A 1 262 ? 10.790 -27.515 -6.560 1.00 47.91 262 ASP A CA 1
ATOM 2186 C C . ASP A 1 262 ? 9.381 -26.966 -6.257 1.00 47.91 262 ASP A C 1
ATOM 2188 O O . ASP A 1 262 ? 8.475 -27.726 -5.923 1.00 47.91 262 ASP A O 1
ATOM 2192 N N . TYR A 1 263 ? 9.162 -25.656 -6.425 1.00 48.66 263 TYR A N 1
ATOM 2193 C CA . TYR A 1 263 ? 7.852 -25.007 -6.318 1.00 48.66 263 TYR A CA 1
ATOM 2194 C C . TYR A 1 263 ? 7.542 -24.242 -7.610 1.00 48.66 263 TYR A C 1
ATOM 2196 O O . TYR A 1 263 ? 7.792 -23.031 -7.682 1.00 48.66 263 TYR A O 1
ATOM 2204 N N . PRO A 1 264 ? 6.970 -24.903 -8.637 1.00 50.97 264 PRO A N 1
ATOM 2205 C CA . PRO A 1 264 ? 6.517 -24.246 -9.856 1.00 50.97 264 PRO A CA 1
ATOM 2206 C C . PRO A 1 264 ? 5.268 -23.420 -9.538 1.00 50.97 264 PRO A C 1
ATOM 2208 O O . PRO A 1 264 ? 4.140 -23.783 -9.850 1.00 50.97 264 PRO A O 1
ATOM 2211 N N . ASN A 1 265 ? 5.452 -22.297 -8.856 1.00 50.81 265 ASN A N 1
ATOM 2212 C CA . ASN A 1 265 ? 4.375 -21.364 -8.612 1.00 50.81 265 ASN A CA 1
ATOM 2213 C C . ASN A 1 265 ? 4.046 -20.713 -9.961 1.00 50.81 265 ASN A C 1
ATOM 2215 O O . ASN A 1 265 ? 4.827 -19.908 -10.474 1.00 50.81 265 ASN A O 1
ATOM 2219 N N . GLU A 1 266 ? 2.909 -21.077 -10.553 1.00 50.94 266 GLU A N 1
ATOM 2220 C CA . GLU A 1 266 ? 2.444 -20.556 -11.846 1.00 50.94 266 GLU A CA 1
ATOM 2221 C C . GLU A 1 266 ? 2.407 -19.013 -11.876 1.00 50.94 266 GLU A C 1
ATOM 2223 O O . GLU A 1 266 ? 2.672 -18.406 -12.914 1.00 50.94 266 GLU A O 1
ATOM 2228 N N . LYS A 1 267 ? 2.246 -18.344 -10.718 1.00 47.09 267 LYS A N 1
ATOM 2229 C CA . LYS A 1 267 ? 2.406 -16.878 -10.604 1.00 47.09 267 LYS A CA 1
ATOM 2230 C C . LYS A 1 267 ? 3.824 -16.386 -10.897 1.00 47.09 267 LYS A C 1
ATOM 2232 O O . LYS A 1 267 ? 3.979 -15.277 -11.407 1.00 47.09 267 LYS A O 1
ATOM 2237 N N . ILE A 1 268 ? 4.857 -17.152 -10.552 1.00 49.03 268 ILE A N 1
ATOM 2238 C CA . ILE A 1 268 ? 6.249 -16.784 -10.837 1.00 49.03 268 ILE A CA 1
ATOM 2239 C C . ILE A 1 268 ? 6.579 -17.069 -12.302 1.00 49.03 268 ILE A C 1
ATOM 2241 O O . ILE A 1 268 ? 7.208 -16.227 -12.938 1.00 49.03 268 ILE A O 1
ATOM 2245 N N . LYS A 1 269 ? 6.077 -18.172 -12.880 1.00 45.38 269 LYS A N 1
ATOM 2246 C CA . LYS A 1 269 ? 6.187 -18.427 -14.329 1.00 45.38 269 LYS A CA 1
ATOM 2247 C C . LYS A 1 269 ? 5.526 -17.320 -15.159 1.00 45.38 269 LYS A C 1
ATOM 2249 O O . LYS A 1 269 ? 6.180 -16.783 -16.048 1.00 45.38 269 LYS A O 1
ATOM 2254 N N . GLN A 1 270 ? 4.302 -16.903 -14.816 1.00 45.03 270 GLN A N 1
ATOM 2255 C CA . GLN A 1 270 ? 3.623 -15.763 -15.459 1.00 45.03 270 GLN A CA 1
ATOM 2256 C C . GLN A 1 270 ? 4.367 -14.428 -15.282 1.00 45.03 270 GLN A C 1
ATOM 2258 O O . GLN A 1 270 ? 4.328 -13.561 -16.154 1.00 45.03 270 GLN A O 1
ATOM 2263 N N . ARG A 1 271 ? 5.049 -14.216 -14.149 1.00 46.03 271 ARG A N 1
ATOM 2264 C CA . ARG A 1 271 ? 5.863 -13.006 -13.938 1.00 46.03 271 ARG A CA 1
ATOM 2265 C C . ARG A 1 271 ? 7.173 -13.039 -14.728 1.00 46.03 271 ARG A C 1
ATOM 2267 O O . ARG A 1 271 ? 7.569 -11.995 -15.238 1.00 46.03 271 ARG A O 1
ATOM 2274 N N . LEU A 1 272 ? 7.798 -14.209 -14.876 1.00 39.91 272 LEU A N 1
ATOM 2275 C CA . LEU A 1 272 ? 8.997 -14.417 -15.694 1.00 39.91 272 LEU A CA 1
ATOM 2276 C C . LEU A 1 272 ? 8.701 -14.299 -17.198 1.00 39.91 272 LEU A C 1
ATOM 2278 O O . LEU A 1 272 ? 9.498 -13.709 -17.926 1.00 39.91 272 LEU A O 1
ATOM 2282 N N . SER A 1 273 ? 7.548 -14.789 -17.671 1.00 34.56 273 SER A N 1
ATOM 2283 C CA . SER A 1 273 ? 7.141 -14.652 -19.079 1.00 34.56 273 SER A CA 1
ATOM 2284 C C . SER A 1 273 ? 6.928 -13.192 -19.490 1.00 34.56 273 SER A C 1
ATOM 2286 O O . SER A 1 273 ? 7.251 -12.826 -20.614 1.00 34.56 273 SER A O 1
ATOM 2288 N N . ASN A 1 274 ? 6.487 -12.333 -18.565 1.00 34.12 274 ASN A N 1
ATOM 2289 C CA . ASN A 1 274 ? 6.325 -10.896 -18.813 1.00 34.12 274 ASN A CA 1
ATOM 2290 C C . ASN A 1 274 ? 7.653 -10.115 -18.864 1.00 34.12 274 ASN A C 1
ATOM 2292 O O . ASN A 1 274 ? 7.667 -8.979 -19.329 1.00 34.12 274 ASN A O 1
ATOM 2296 N N . ILE A 1 275 ? 8.770 -10.696 -18.406 1.00 34.97 275 ILE A N 1
ATOM 2297 C CA . ILE A 1 275 ? 10.108 -10.086 -18.519 1.00 34.97 275 ILE A CA 1
ATOM 2298 C C . ILE A 1 275 ? 10.744 -10.378 -19.881 1.00 34.97 275 ILE A C 1
ATOM 2300 O O . ILE A 1 275 ? 11.490 -9.546 -20.390 1.00 34.97 275 ILE A O 1
ATOM 2304 N N . ARG A 1 276 ? 10.384 -11.495 -20.527 1.00 26.11 276 ARG A N 1
ATOM 2305 C CA . ARG A 1 276 ? 10.848 -11.814 -21.889 1.00 26.11 276 ARG A CA 1
ATOM 2306 C C . ARG A 1 276 ? 10.365 -10.835 -22.968 1.00 26.11 276 ARG A C 1
ATOM 2308 O O . ARG A 1 276 ? 10.850 -10.923 -24.082 1.00 26.11 276 ARG A O 1
ATOM 2315 N N . ILE A 1 277 ? 9.452 -9.911 -22.655 1.00 27.56 277 ILE A N 1
ATOM 2316 C CA . ILE A 1 277 ? 8.862 -8.975 -23.629 1.00 27.56 277 ILE A CA 1
ATOM 2317 C C . ILE A 1 277 ? 9.609 -7.621 -23.692 1.00 27.56 277 ILE A C 1
ATOM 2319 O O . ILE A 1 277 ? 9.258 -6.772 -24.501 1.00 27.56 277 ILE A O 1
ATOM 2323 N N . ARG A 1 278 ? 10.650 -7.368 -22.881 1.00 27.19 278 ARG A N 1
ATOM 2324 C CA . ARG A 1 278 ? 11.424 -6.104 -22.963 1.00 27.19 278 ARG A CA 1
ATOM 2325 C C . ARG A 1 278 ? 12.923 -6.280 -22.714 1.00 27.19 278 ARG A C 1
ATOM 2327 O O . ARG A 1 278 ? 13.485 -5.641 -21.826 1.00 27.19 278 ARG A O 1
ATOM 2334 N N . ILE A 1 279 ? 13.547 -7.161 -23.485 1.00 25.19 279 ILE A N 1
ATOM 2335 C CA . ILE A 1 279 ? 14.978 -7.068 -23.789 1.00 25.19 279 ILE A CA 1
ATOM 2336 C C . ILE A 1 279 ? 15.077 -7.187 -25.307 1.00 25.19 279 ILE A C 1
ATOM 2338 O O . ILE A 1 279 ? 15.310 -8.278 -25.808 1.00 25.19 279 ILE A O 1
ATOM 2342 N N . ASP A 1 280 ? 14.798 -6.073 -25.976 1.00 24.80 280 ASP A N 1
ATOM 2343 C CA . ASP A 1 280 ? 15.337 -5.685 -27.280 1.00 24.80 280 ASP A CA 1
ATOM 2344 C C . ASP A 1 280 ? 15.701 -4.198 -27.157 1.00 24.80 280 ASP A C 1
ATOM 2346 O O . ASP A 1 280 ? 14.870 -3.447 -26.582 1.00 24.80 280 ASP A O 1
#

Radius of gyration: 21.32 Å; Cα contacts (8 Å, |Δi|>4): 269; chains: 1; bounding box: 52×44×64 Å

Solvent-accessible surface area (backbone atoms only — not comparable to full-atom values): 15233 Å² total; per-residue (Å²): 107,73,55,57,53,20,40,49,57,44,49,55,40,50,75,72,67,48,51,62,63,56,52,19,69,74,44,73,43,57,46,73,55,53,52,32,25,42,69,48,76,43,73,70,52,73,65,58,44,50,38,49,32,59,66,65,74,43,51,69,66,61,50,53,47,53,62,66,43,52,59,59,53,51,52,41,52,52,18,61,74,71,67,34,63,66,56,36,48,54,54,58,73,68,52,59,65,72,60,35,71,75,29,67,67,57,33,32,53,49,35,42,51,52,15,54,52,28,43,74,70,69,37,54,69,60,14,46,51,31,35,52,52,26,44,58,54,35,56,73,78,44,69,52,35,68,64,54,20,52,42,27,42,51,48,20,53,52,30,46,75,73,74,43,91,25,65,67,30,49,53,48,19,53,54,23,54,73,66,34,85,82,40,96,83,49,46,68,58,52,35,50,51,28,51,52,51,23,54,53,27,47,78,70,67,41,51,75,57,20,56,53,29,49,50,53,33,48,54,55,33,60,76,67,72,45,70,87,56,48,62,62,51,50,53,54,50,43,52,47,28,75,74,66,67,45,71,91,41,46,66,60,40,50,53,48,58,49,49,50,67,78,48,75,49,65,71,56,54,58,55,53,59,65,54,72,77,73,80,125

InterPro domains:
  IPR001387 Cro/C1-type, helix-turn-helix domain [PF01381] (9-63)
  IPR001387 Cro/C1-type, helix-turn-helix domain [PS50943] (9-63)
  IPR001387 Cro/C1-type, helix-turn-helix domain [SM00530] (8-63)
  IPR001387 Cro/C1-type, helix-turn-helix domain [cd00093] (9-63)
  IPR010982 Lambda repressor-like, DNA-binding domain superfamily [SSF47413] (4-65)
  IPR011990 Tetratricopeptide-like helical domain superfamily [G3DSA:1.25.40.10] (7-279)
  IPR011990 Tetratricopeptide-like helical domain superfamily [SSF48452] (107-228)